Protein AF-C6TDE5-F1 (afdb_monomer)

Nearest PDB structures (foldseek):
  6t1z-assembly1_A  TM=6.355E-01  e=4.140E-02  Lactococcus lactis
  5c65-assembly2_B  TM=5.794E-01  e=7.135E-02  Homo sapiens
  6gv1-assembly1_A  TM=6.123E-01  e=2.025E-01  Escherichia coli K-12
  7yub-assembly1_R  TM=5.655E-01  e=9.905E-01  Homo sapiens
  7yud-assembly1_R  TM=5.350E-01  e=2.241E+00  Homo sapiens

Secondary structure (DSSP, 8-state):
----PPP-EEEEEETTEEEEEEE-TTS-EEEEEEEE-S-HHHHHHHHHHHHHS-TTTTTTB-TTHHHHHHHHHHHHHHHHHHHHHHHHHHHHHHHTS---HHHHHHHHHHHHHHHHHHHHHHGGGHHHHHHSHHHHHHHHHHHHHHHHHHHHHGGG-GGGHHHHHHHHHHHHHHHHHHHHHTHHHHHHHHB-TTTHHHHHHHHHHHHHHHHHHHHHHHHHHHHTGGGSHHHHHHHHHHHHHHHHHHHHHHHHH----S--HHHHHHHHHHHHHHS----HHHHTTTS-SSS-----TTS---

Mean predicted aligned error: 7.88 Å

Foldseek 3Di:
DPPPDDWDWDWDDDPQWIWIWTQDPVRDIDIDTPGGRDDPVCVVVVVLCVQQPFDPPPVQWDFLVVLLLVLLLLLLLLLLLLVLLLVLLLVLLLVVDPDDPVVSVVLVVLLLVLLVVLQVVLVVCLVVCLQQVLLLLLQLLVLLLQLSVLSNCSNVPSVCNSVSSSSSSSSNSNSVNSNVSSPQLQLVQTGDPPRSVSSVVSSVVSSVVSNVNSNVVSVVQCVPQVVDSVSCVVSSVVSSVSNSVSSNSSQLSGLRQDDHPQLVLVQVVCCVPPVDRDGSRRCSNVDDSPDDPDPPPPPDDD

pLDDT: mean 89.94, std 12.29, range [36.38, 98.69]

Sequence (302 aa):
MKEGEAPVLWFETSDSVCRRHQFEPDGQLSVVIVDDSRPLYQRVAGSFMNKFFPSGYPYSVNEGYLRYTQFRAVQHVTSAALSVLSTQSLLFAAGLRPTPAQATAVSWILKDGMQHVGKLICSNWGARMDSEPKRWRLLADALYDIGTGLEVLSPLCPHLFLEMAGLGNFAKGMAVVAARATRLPIYSSFAKEGNLSDLFAKGEAFSTLFNVIGIGVGIQLASTICASMQGKLVAGPLLSIIHLYSVSEEMRATPINTLNPRRTAMVVADFLKAGIVSSPADLRYRENLLFNVHVKEDAGNV

InterPro domains:
  IPR006968 Root UVB sensitive family [PTHR12770] (10-296)
  IPR054549 Protein root UVB sensitive/RUS domain [PF04884] (42-274)

Solvent-accessible surface area (backbone atoms only — not comparable to full-atom values): 15608 Å² total; per-residue (Å²): 132,83,81,76,79,74,70,62,64,52,76,50,74,59,97,50,37,32,32,38,40,34,47,45,99,88,70,48,79,46,77,44,80,77,45,71,72,59,56,69,68,56,52,53,48,50,52,47,45,67,67,42,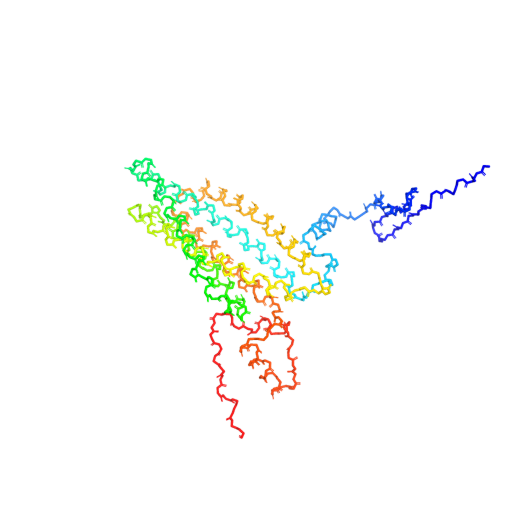41,43,80,65,63,75,77,41,41,40,74,40,52,67,60,22,52,55,24,47,40,52,23,30,22,30,50,29,18,47,50,43,43,18,50,55,22,44,57,51,24,58,69,73,50,98,56,59,70,68,61,48,50,51,47,53,51,54,18,54,48,26,20,54,53,20,32,64,60,44,58,78,44,52,75,56,29,73,57,40,32,59,44,34,34,50,50,11,55,50,31,33,46,52,13,37,47,32,18,46,49,19,52,82,41,54,92,46,34,56,59,30,35,17,54,10,28,19,32,33,16,26,12,52,45,36,44,56,63,21,43,56,63,54,48,56,32,31,42,38,96,82,42,45,65,50,46,51,53,17,49,48,52,44,48,49,53,26,28,54,52,8,40,55,52,12,52,56,38,40,74,49,63,36,61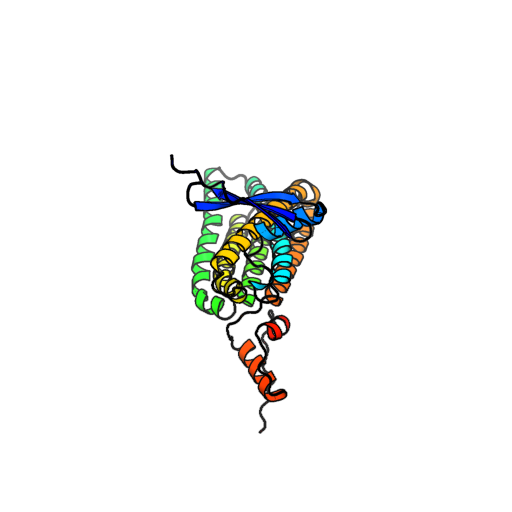,42,69,71,34,38,70,52,50,48,57,52,36,44,51,53,21,55,51,21,47,50,52,22,43,36,31,43,27,54,78,68,82,33,79,63,58,44,50,51,36,51,51,40,30,76,74,70,72,40,81,68,50,40,74,70,45,23,75,72,60,67,72,86,59,84,81,72,77,71,77,88,79,76,90,129

Organism: Glycine max (NCBI:txid3847)

Structure (mmCIF, N/CA/C/O backbone):
data_AF-C6TDE5-F1
#
_entry.id   AF-C6TDE5-F1
#
loop_
_atom_site.group_PDB
_atom_site.id
_atom_site.type_symbol
_atom_site.label_atom_id
_atom_site.label_alt_id
_atom_site.label_comp_id
_atom_site.label_asym_id
_atom_site.label_entity_id
_atom_site.label_seq_id
_atom_site.pdbx_PDB_ins_code
_atom_site.Cartn_x
_atom_site.Cartn_y
_atom_site.Cartn_z
_atom_site.occupancy
_atom_site.B_iso_or_equiv
_atom_site.auth_seq_id
_atom_site.auth_comp_id
_atom_site.auth_asym_id
_atom_site.auth_atom_id
_atom_site.pdbx_PDB_model_num
ATOM 1 N N . MET A 1 1 ? 25.341 2.025 63.547 1.00 39.56 1 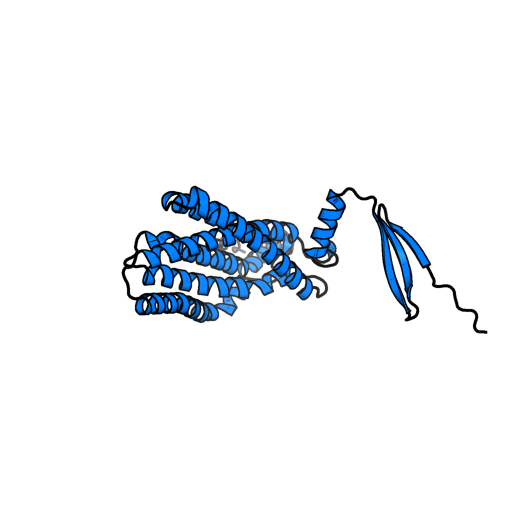MET A N 1
ATOM 2 C CA . MET A 1 1 ? 25.285 1.289 62.267 1.00 39.56 1 MET A CA 1
ATOM 3 C C . MET A 1 1 ? 23.839 1.298 61.818 1.00 39.56 1 MET A C 1
ATOM 5 O O . MET A 1 1 ? 23.008 0.851 62.592 1.00 39.56 1 MET A O 1
ATOM 9 N N . LYS A 1 2 ? 23.520 1.879 60.655 1.00 43.50 2 LYS A N 1
ATOM 10 C CA . LYS A 1 2 ? 22.201 1.672 60.042 1.00 43.50 2 LYS A CA 1
ATOM 11 C C . LYS A 1 2 ? 22.168 0.215 59.584 1.00 43.50 2 LYS A C 1
ATOM 13 O O . LYS A 1 2 ? 23.027 -0.168 58.793 1.00 43.50 2 LYS A O 1
ATOM 18 N N . GLU A 1 3 ? 21.266 -0.589 60.137 1.00 47.12 3 GLU A N 1
ATOM 19 C CA . GLU A 1 3 ? 20.930 -1.894 59.569 1.00 47.12 3 GLU A CA 1
ATOM 20 C C . GLU A 1 3 ? 20.486 -1.646 58.125 1.00 47.12 3 GLU A C 1
ATOM 22 O O . GLU A 1 3 ? 19.554 -0.882 57.882 1.00 47.12 3 GLU A O 1
ATOM 27 N N . GLY A 1 4 ? 21.239 -2.170 57.159 1.00 51.50 4 GLY A N 1
ATOM 28 C CA . GLY A 1 4 ? 20.848 -2.090 55.759 1.00 51.50 4 GLY A CA 1
ATOM 29 C C . GLY A 1 4 ? 19.629 -2.977 55.563 1.00 51.50 4 GLY A C 1
ATOM 30 O O . GLY A 1 4 ? 19.742 -4.191 55.730 1.00 51.50 4 GLY A O 1
ATOM 31 N N . GLU A 1 5 ? 18.479 -2.382 55.249 1.00 59.41 5 GLU A N 1
ATOM 32 C CA . GLU A 1 5 ? 17.299 -3.127 54.809 1.00 59.41 5 GLU A CA 1
ATOM 33 C C . GLU A 1 5 ? 17.705 -4.058 53.662 1.00 59.41 5 GLU A C 1
ATOM 35 O O . GLU A 1 5 ? 18.297 -3.628 52.667 1.00 59.41 5 GLU A O 1
ATOM 40 N N . ALA A 1 6 ? 17.436 -5.354 53.823 1.00 59.41 6 ALA A N 1
ATOM 41 C CA . ALA A 1 6 ? 17.667 -6.323 52.765 1.00 59.41 6 ALA A CA 1
ATOM 42 C C . ALA A 1 6 ? 16.823 -5.932 51.537 1.00 59.41 6 ALA A C 1
ATOM 44 O O . ALA A 1 6 ? 15.660 -5.555 51.703 1.00 59.41 6 ALA A O 1
ATOM 45 N N . PRO A 1 7 ? 17.369 -6.019 50.309 1.00 63.62 7 PRO A N 1
ATOM 46 C CA . PRO A 1 7 ? 16.615 -5.676 49.112 1.00 63.62 7 PRO A CA 1
ATOM 47 C C . PRO A 1 7 ? 15.363 -6.552 49.032 1.00 63.62 7 PRO A C 1
ATOM 49 O O . PRO A 1 7 ? 15.451 -7.782 49.051 1.00 63.62 7 PRO A O 1
ATOM 52 N N . VAL A 1 8 ? 14.193 -5.914 48.963 1.00 76.62 8 VAL A N 1
ATOM 53 C CA . VAL A 1 8 ? 12.907 -6.606 48.850 1.00 76.62 8 VAL A CA 1
ATOM 54 C C . VAL A 1 8 ? 12.875 -7.319 47.501 1.00 76.62 8 VAL A C 1
ATOM 56 O O . VAL A 1 8 ? 12.830 -6.678 46.448 1.00 76.62 8 VAL A O 1
ATOM 59 N N . LEU A 1 9 ? 12.940 -8.651 47.545 1.00 82.94 9 LEU A N 1
ATOM 60 C CA . LEU A 1 9 ? 12.952 -9.525 46.379 1.00 82.94 9 LEU A CA 1
ATOM 61 C C . LEU A 1 9 ? 11.880 -10.600 46.520 1.00 82.94 9 LEU A C 1
ATOM 63 O O . LEU A 1 9 ? 11.784 -11.262 47.553 1.00 82.94 9 LEU A O 1
ATOM 67 N N . TRP A 1 10 ? 11.098 -10.798 45.463 1.00 85.75 10 TRP A N 1
ATOM 68 C CA . TRP A 1 10 ? 10.111 -11.870 45.393 1.00 85.75 10 TRP A CA 1
ATOM 69 C C . TRP A 1 10 ? 10.018 -12.445 43.981 1.00 85.75 10 TRP A C 1
ATOM 71 O O . TRP A 1 10 ? 10.434 -11.827 42.997 1.00 85.75 10 TRP A O 1
ATOM 81 N N . PHE A 1 11 ? 9.477 -13.656 43.896 1.00 84.31 11 PHE A N 1
ATOM 82 C CA . PHE A 1 11 ? 9.209 -14.336 42.638 1.00 84.31 11 PHE A CA 1
ATOM 83 C C . PHE A 1 11 ? 7.703 -14.378 42.409 1.00 84.31 11 PHE A C 1
ATOM 85 O O . PHE A 1 11 ? 6.951 -14.819 43.275 1.00 84.31 11 PHE A O 1
ATOM 92 N N . GLU A 1 12 ? 7.270 -13.931 41.238 1.00 82.44 12 GLU A N 1
ATOM 93 C CA . GLU A 1 12 ? 5.896 -14.043 40.774 1.00 82.44 12 GLU A CA 1
ATOM 94 C C . GLU A 1 12 ? 5.860 -15.055 39.632 1.00 82.44 12 GLU A C 1
ATOM 96 O O . GLU A 1 12 ? 6.485 -14.862 38.587 1.00 82.44 12 GLU A O 1
ATOM 101 N N . THR A 1 13 ? 5.148 -16.160 39.841 1.00 77.19 13 THR A N 1
ATOM 102 C CA . THR A 1 13 ? 4.895 -17.137 38.779 1.00 77.19 13 THR A CA 1
ATOM 103 C C . THR A 1 13 ? 3.482 -16.927 38.268 1.00 77.19 13 THR A C 1
ATOM 105 O O . THR A 1 13 ? 2.519 -17.169 38.992 1.00 77.19 13 THR A O 1
ATOM 108 N N . SER A 1 14 ? 3.365 -16.464 37.026 1.00 69.06 14 SER A N 1
ATOM 109 C CA . SER A 1 14 ? 2.091 -16.357 36.318 1.00 69.06 14 SER A CA 1
ATOM 110 C C . SER A 1 14 ? 2.085 -17.400 35.206 1.00 69.06 14 SER A C 1
ATOM 112 O O . SER A 1 14 ? 2.878 -17.327 34.262 1.00 69.06 14 SER A O 1
ATOM 114 N N . ASP A 1 15 ? 1.226 -18.405 35.372 1.00 73.50 15 ASP A N 1
ATOM 115 C CA . ASP A 1 15 ? 1.077 -19.591 34.526 1.00 73.50 15 ASP A CA 1
ATOM 116 C C . ASP A 1 15 ? 2.394 -20.340 34.260 1.00 73.50 15 ASP A C 1
ATOM 118 O O . ASP A 1 15 ? 2.768 -21.260 34.980 1.00 73.50 15 ASP A O 1
ATOM 122 N N . SER A 1 16 ? 3.099 -19.946 33.202 1.00 76.88 16 SER A N 1
ATOM 123 C CA . SER A 1 16 ? 4.295 -20.599 32.655 1.00 76.88 16 SER A CA 1
ATOM 124 C C . SER A 1 16 ? 5.507 -19.662 32.604 1.00 76.88 16 SER A C 1
ATOM 126 O O . SER A 1 16 ? 6.507 -19.966 31.958 1.00 76.88 16 SER A O 1
ATOM 128 N N . VAL A 1 17 ? 5.437 -18.507 33.272 1.00 76.06 17 VAL A N 1
ATOM 129 C CA . VAL A 1 17 ? 6.544 -17.548 33.365 1.00 76.06 17 VAL A CA 1
ATOM 130 C C . VAL A 1 17 ? 6.779 -17.175 34.825 1.00 76.06 17 VAL A C 1
ATOM 132 O O . VAL A 1 17 ? 5.890 -16.652 35.493 1.00 76.06 17 VAL A O 1
ATOM 135 N N . CYS A 1 18 ? 8.001 -17.401 35.299 1.00 79.38 18 CYS A N 1
ATOM 136 C CA . CYS A 1 18 ? 8.490 -16.949 36.592 1.00 79.38 18 CYS A CA 1
ATOM 137 C C . CYS A 1 18 ? 9.287 -15.654 36.413 1.00 79.38 18 CYS A C 1
ATOM 139 O O . CYS A 1 18 ? 10.285 -15.604 35.684 1.00 79.38 18 CYS A O 1
ATOM 141 N N . ARG A 1 19 ? 8.843 -14.591 37.081 1.00 85.25 19 ARG A N 1
ATOM 142 C CA . ARG A 1 19 ? 9.500 -13.285 37.122 1.00 85.25 19 ARG A CA 1
ATOM 143 C C . ARG A 1 19 ? 10.050 -13.047 38.516 1.00 85.25 19 ARG A C 1
ATOM 145 O O . ARG A 1 19 ? 9.368 -13.272 39.507 1.00 85.25 19 ARG A O 1
ATOM 152 N N . ARG A 1 20 ? 11.276 -12.554 38.595 1.00 85.12 20 ARG A N 1
ATOM 153 C CA . ARG A 1 20 ? 11.892 -12.059 39.820 1.00 85.12 20 ARG A CA 1
ATOM 154 C C . ARG A 1 20 ? 11.816 -10.549 39.824 1.00 85.12 20 ARG A C 1
ATOM 156 O O . ARG A 1 20 ? 12.320 -9.902 38.908 1.00 85.12 20 ARG A O 1
ATOM 163 N N . HIS A 1 21 ? 11.200 -10.027 40.865 1.00 86.12 21 HIS A N 1
ATOM 164 C CA . HIS A 1 21 ? 11.060 -8.610 41.132 1.00 86.12 21 HIS A CA 1
ATOM 165 C C . HIS A 1 21 ? 12.059 -8.234 42.221 1.00 86.12 21 HIS A C 1
ATOM 167 O O . HIS A 1 21 ? 12.167 -8.942 43.223 1.00 86.12 21 HIS A O 1
ATOM 173 N N . GLN A 1 22 ? 12.814 -7.160 42.013 1.00 88.06 22 GLN A N 1
ATOM 174 C CA . GLN A 1 22 ? 13.791 -6.670 42.978 1.00 88.06 22 GLN A CA 1
ATOM 175 C C . GLN A 1 22 ? 13.839 -5.146 42.934 1.00 88.06 22 GLN A C 1
ATOM 177 O O . GLN A 1 22 ? 14.013 -4.566 41.862 1.00 88.06 22 GLN A O 1
ATOM 182 N N . PHE A 1 23 ? 13.729 -4.505 44.093 1.00 83.19 23 PHE A N 1
ATOM 183 C CA . PHE A 1 23 ? 14.002 -3.075 44.200 1.00 83.19 23 PHE A CA 1
ATOM 184 C C . PHE A 1 23 ? 15.509 -2.810 44.163 1.00 83.19 23 PHE A C 1
ATOM 186 O O . PHE A 1 23 ? 16.282 -3.411 44.916 1.00 83.19 23 PHE A O 1
ATOM 193 N N . GLU A 1 24 ? 15.919 -1.923 43.263 1.00 81.56 24 GLU A N 1
ATOM 194 C CA . GLU A 1 24 ? 17.268 -1.379 43.207 1.00 81.56 24 GLU A CA 1
ATOM 195 C C . GLU A 1 24 ? 17.478 -0.338 44.325 1.00 81.56 24 GLU A C 1
ATOM 197 O O . GLU A 1 24 ? 16.507 0.213 44.855 1.00 81.56 24 GLU A O 1
ATOM 202 N N . PRO A 1 25 ? 18.734 -0.053 44.726 1.00 78.19 25 PRO A N 1
ATOM 203 C CA . PRO A 1 25 ? 19.035 0.896 45.805 1.00 78.19 25 PRO A CA 1
ATOM 204 C C . PRO A 1 25 ? 18.539 2.331 45.559 1.00 78.19 25 PRO A C 1
ATOM 206 O O . PRO A 1 25 ? 18.481 3.123 46.497 1.00 78.19 25 PRO A O 1
ATOM 209 N N . ASP A 1 26 ? 18.206 2.675 44.313 1.00 81.50 26 ASP A N 1
ATOM 210 C CA . ASP A 1 26 ? 17.635 3.960 43.899 1.00 81.50 26 ASP A CA 1
ATOM 211 C C . ASP A 1 26 ? 16.093 4.002 43.980 1.00 81.50 26 ASP A C 1
ATOM 213 O O . ASP A 1 26 ? 15.483 5.033 43.694 1.00 81.50 26 ASP A O 1
ATOM 217 N N . GLY A 1 27 ? 15.461 2.895 44.389 1.00 78.25 27 GLY A N 1
ATOM 218 C CA . GLY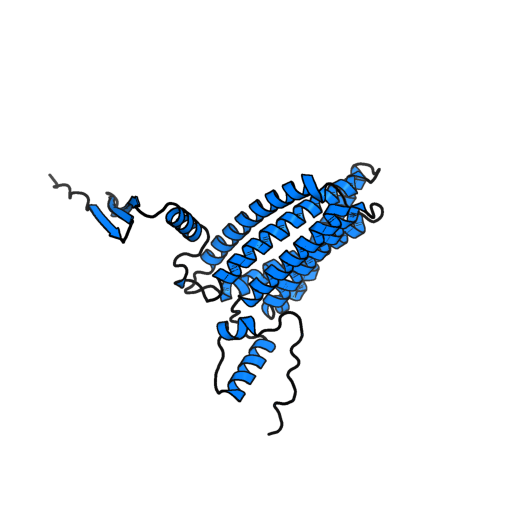 A 1 27 ? 14.012 2.747 44.500 1.00 78.25 27 GLY A CA 1
ATOM 219 C C . GLY A 1 27 ? 13.316 2.286 43.216 1.00 78.25 27 GLY A C 1
ATOM 220 O O . GLY A 1 27 ? 12.088 2.167 43.220 1.00 78.25 27 GLY A O 1
ATOM 221 N N . GLN A 1 28 ? 14.043 2.001 42.128 1.00 80.19 28 GLN A N 1
ATOM 222 C CA . GLN A 1 28 ? 13.438 1.445 40.916 1.00 80.19 28 GLN A CA 1
ATOM 223 C C . GLN A 1 28 ? 13.143 -0.051 41.059 1.00 80.19 28 GLN A C 1
ATOM 225 O O . GLN A 1 28 ? 13.918 -0.818 41.624 1.00 80.19 28 GLN A O 1
ATOM 230 N N . LEU A 1 29 ? 12.004 -0.489 40.519 1.00 84.50 29 LEU A N 1
ATOM 231 C CA . LEU A 1 29 ? 11.644 -1.902 40.465 1.00 84.50 29 LEU A CA 1
ATOM 232 C C . LEU A 1 29 ? 12.259 -2.547 39.219 1.00 84.50 29 LEU A C 1
ATOM 234 O O . LEU A 1 29 ? 11.796 -2.319 38.101 1.00 84.50 29 LEU A O 1
ATOM 238 N N . SER A 1 30 ? 13.252 -3.407 39.418 1.00 82.00 30 SER A N 1
ATOM 239 C CA . SER A 1 30 ? 13.779 -4.278 38.370 1.00 82.00 30 SER A CA 1
ATOM 240 C C . SER A 1 30 ? 12.949 -5.565 38.280 1.00 82.00 30 SER A C 1
ATOM 242 O O . SER A 1 30 ? 12.554 -6.151 39.293 1.00 82.00 30 SER A O 1
ATOM 244 N N . VAL A 1 31 ? 12.660 -6.011 37.055 1.00 83.75 31 VAL A N 1
ATOM 245 C CA . VAL A 1 31 ? 11.910 -7.248 36.789 1.00 83.75 31 VAL A CA 1
ATOM 246 C C . VAL A 1 31 ? 12.695 -8.102 35.803 1.00 83.75 31 VAL A C 1
ATOM 248 O O . VAL A 1 31 ? 12.951 -7.685 34.676 1.00 83.75 31 VAL A O 1
ATOM 251 N N . VAL A 1 32 ? 13.062 -9.314 36.215 1.00 82.75 32 VAL A N 1
ATOM 252 C CA . VAL A 1 32 ? 13.840 -10.263 35.406 1.00 82.75 32 VAL A CA 1
ATOM 253 C C . VAL A 1 32 ? 13.038 -11.543 35.220 1.00 82.75 32 VAL A C 1
ATOM 255 O O . VAL A 1 32 ? 12.526 -12.101 36.184 1.00 82.75 32 VAL A O 1
ATOM 258 N N . ILE A 1 33 ? 12.939 -12.044 33.990 1.00 79.81 33 ILE A N 1
ATOM 259 C CA . ILE A 1 33 ? 12.354 -13.366 33.734 1.00 79.81 33 ILE A CA 1
ATOM 260 C C . ILE A 1 33 ? 13.391 -14.420 34.133 1.00 79.81 33 ILE A C 1
ATOM 262 O O . ILE A 1 33 ? 14.494 -14.432 33.592 1.00 79.81 33 ILE A O 1
ATOM 266 N N . VAL A 1 34 ? 13.046 -15.268 35.100 1.00 79.94 34 VAL A N 1
ATOM 267 C CA . VAL A 1 34 ? 13.939 -16.296 35.662 1.00 79.94 34 VAL A CA 1
ATOM 268 C C . VAL A 1 34 ? 13.706 -17.643 35.009 1.00 79.94 34 VAL A C 1
ATOM 270 O O . VAL A 1 34 ? 14.661 -18.355 34.715 1.00 79.94 34 VAL A O 1
ATOM 273 N N . ASP A 1 35 ? 12.444 -17.965 34.757 1.00 75.56 35 ASP A N 1
ATOM 274 C CA . ASP A 1 35 ? 12.058 -19.170 34.046 1.00 75.56 35 ASP A CA 1
ATOM 275 C C . ASP A 1 35 ? 10.888 -18.847 33.117 1.00 75.56 35 ASP A C 1
ATOM 277 O O . ASP A 1 35 ? 9.971 -18.103 33.463 1.00 75.56 35 ASP A O 1
ATOM 281 N N . ASP A 1 36 ? 10.942 -19.386 31.913 1.00 78.44 36 ASP A N 1
ATOM 282 C CA . ASP A 1 36 ? 9.849 -19.357 30.956 1.00 78.44 36 ASP A CA 1
ATOM 283 C C . ASP A 1 36 ? 9.717 -20.805 30.512 1.00 78.44 36 ASP A C 1
ATOM 285 O O . ASP A 1 36 ? 10.641 -21.347 29.910 1.00 78.44 36 ASP A O 1
ATOM 289 N N . SER A 1 37 ? 8.609 -21.453 30.853 1.00 81.62 37 SER A N 1
ATOM 290 C CA . SER A 1 37 ? 8.311 -22.845 30.515 1.00 81.62 37 SER A CA 1
ATOM 291 C C . SER A 1 37 ? 7.399 -22.953 29.292 1.00 81.62 37 SER A C 1
ATOM 293 O O . SER A 1 37 ? 7.067 -24.056 28.854 1.00 81.62 37 SER A O 1
ATOM 295 N N . ARG A 1 38 ? 7.042 -21.823 28.658 1.00 80.31 38 ARG A N 1
ATOM 296 C CA . ARG A 1 38 ? 6.199 -21.826 27.457 1.00 80.31 38 ARG A CA 1
ATOM 297 C C . ARG A 1 38 ? 6.889 -22.554 26.301 1.00 80.31 38 ARG A C 1
ATOM 299 O O . ARG A 1 38 ? 8.105 -22.424 26.139 1.00 80.31 38 ARG A O 1
ATOM 306 N N . PRO A 1 39 ? 6.148 -23.252 25.429 1.00 85.69 39 PRO A N 1
ATOM 307 C CA . PRO A 1 39 ? 6.686 -23.773 24.178 1.00 85.69 39 PRO A CA 1
ATOM 308 C C . PRO A 1 39 ? 7.352 -22.677 23.331 1.00 85.69 39 PRO A C 1
ATOM 310 O O . PRO A 1 39 ? 6.889 -21.533 23.313 1.00 85.69 39 PRO A O 1
ATOM 313 N N . LEU A 1 40 ? 8.390 -23.029 22.561 1.00 84.56 40 LEU A N 1
ATOM 314 C CA . LEU A 1 40 ? 9.138 -22.075 21.727 1.00 84.56 40 LEU A CA 1
ATOM 315 C C . LEU A 1 40 ? 8.221 -21.242 20.817 1.00 84.56 40 LEU A C 1
ATOM 317 O O . LEU A 1 40 ? 8.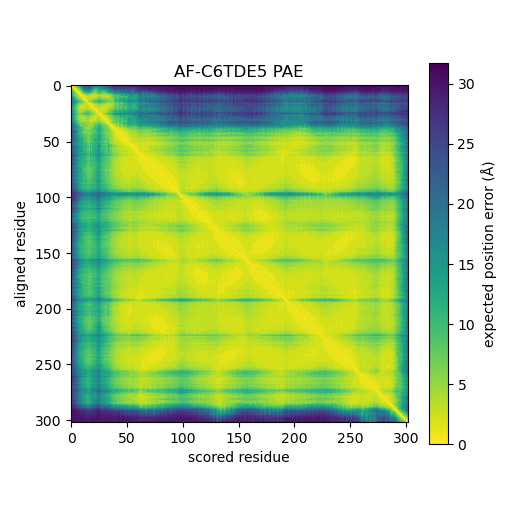389 -20.028 20.722 1.00 84.56 40 LEU A O 1
ATOM 321 N N . TYR A 1 41 ? 7.209 -21.866 20.203 1.00 84.00 41 TYR A N 1
ATOM 322 C CA . TYR A 1 41 ? 6.272 -21.161 19.325 1.00 84.00 41 TYR A CA 1
ATOM 323 C C . TYR A 1 41 ? 5.494 -20.060 20.062 1.00 84.00 41 TYR A C 1
ATOM 325 O O . TYR A 1 41 ? 5.292 -18.987 19.501 1.00 84.00 41 TYR A O 1
ATOM 333 N N . GLN A 1 42 ? 5.107 -20.278 21.325 1.00 86.12 42 GLN A N 1
ATOM 334 C CA . GLN A 1 42 ? 4.397 -19.276 22.126 1.00 86.12 42 GLN A CA 1
ATOM 335 C C . GLN A 1 42 ? 5.317 -18.130 22.533 1.00 86.12 42 GLN A C 1
ATOM 337 O O . GLN A 1 42 ? 4.883 -16.980 22.551 1.00 86.12 42 GLN A O 1
ATOM 342 N N . ARG A 1 43 ? 6.594 -18.411 22.821 1.00 84.94 43 ARG A N 1
ATOM 343 C CA . ARG A 1 43 ? 7.577 -17.361 23.134 1.00 84.94 43 ARG A CA 1
ATOM 344 C C . ARG A 1 43 ? 7.867 -16.486 21.927 1.00 84.94 43 ARG A C 1
ATOM 346 O O . ARG A 1 43 ? 7.882 -15.261 22.047 1.00 84.94 43 ARG A O 1
ATOM 353 N N . VAL A 1 44 ? 8.061 -17.109 20.764 1.00 87.31 44 VAL A N 1
ATOM 354 C CA . VAL A 1 44 ? 8.297 -16.400 19.501 1.00 87.31 44 VAL A CA 1
ATOM 355 C C . VAL A 1 44 ? 7.062 -15.594 19.109 1.00 87.31 44 VAL A C 1
ATOM 357 O O . VAL A 1 44 ? 7.185 -14.400 18.844 1.00 87.31 44 VAL A O 1
ATOM 360 N N . ALA A 1 45 ? 5.870 -16.196 19.153 1.00 86.38 45 ALA A N 1
ATOM 361 C CA . ALA A 1 45 ? 4.618 -15.496 18.881 1.00 86.38 45 ALA A CA 1
ATOM 362 C C . ALA A 1 45 ? 4.392 -14.341 19.867 1.00 86.38 45 ALA A C 1
ATOM 364 O O . ALA A 1 45 ? 4.117 -13.226 19.442 1.00 86.38 45 ALA A O 1
ATOM 365 N N . GLY A 1 46 ? 4.584 -14.562 21.169 1.00 85.69 46 GLY A N 1
ATOM 366 C CA . GLY A 1 46 ? 4.464 -13.519 22.188 1.00 85.69 46 GLY A CA 1
ATOM 367 C C . GLY A 1 46 ? 5.445 -12.367 21.965 1.00 85.69 46 GLY A C 1
ATOM 368 O O . GLY A 1 46 ? 5.056 -11.205 22.022 1.00 85.69 46 GLY A O 1
ATOM 369 N N . SER A 1 47 ? 6.699 -12.674 21.629 1.00 87.81 47 SER A N 1
ATOM 370 C CA . SER A 1 47 ? 7.718 -11.665 21.311 1.00 87.81 47 SER A CA 1
ATOM 371 C C . SER A 1 47 ? 7.367 -10.876 20.049 1.00 87.81 47 SER A C 1
ATOM 373 O O . SER A 1 47 ? 7.517 -9.655 20.023 1.00 87.81 47 SER A O 1
ATOM 375 N N . PHE A 1 48 ? 6.848 -11.554 19.022 1.00 90.94 48 PHE A N 1
ATOM 376 C CA . PHE A 1 48 ? 6.367 -10.923 17.797 1.00 90.94 48 PHE A CA 1
ATOM 377 C C . PHE A 1 48 ? 5.195 -9.977 18.080 1.00 90.94 48 PHE A C 1
ATOM 379 O O . PHE A 1 48 ? 5.240 -8.808 17.694 1.00 90.94 48 PHE A O 1
ATOM 386 N N . MET A 1 49 ? 4.184 -10.448 18.814 1.00 90.00 49 MET A N 1
ATOM 387 C CA . MET A 1 49 ? 3.035 -9.633 19.204 1.00 90.00 49 MET A CA 1
ATOM 388 C C . MET A 1 49 ? 3.483 -8.417 20.022 1.00 90.00 49 MET A C 1
ATOM 390 O O . MET A 1 49 ? 3.154 -7.293 19.668 1.00 90.00 49 MET A O 1
ATOM 394 N N . ASN A 1 50 ? 4.334 -8.602 21.032 1.00 87.50 50 ASN A N 1
ATOM 395 C CA . ASN A 1 50 ? 4.848 -7.496 21.846 1.00 87.50 50 ASN A CA 1
ATOM 396 C C . ASN A 1 50 ? 5.640 -6.469 21.021 1.00 87.50 50 ASN A C 1
ATOM 398 O O . ASN A 1 50 ? 5.583 -5.261 21.275 1.00 87.50 50 ASN A O 1
ATOM 402 N N . LYS A 1 51 ? 6.397 -6.926 20.015 1.00 90.38 51 LYS A N 1
ATOM 403 C CA . LYS A 1 51 ? 7.200 -6.034 19.177 1.00 90.38 51 LYS A CA 1
ATOM 404 C C . LYS A 1 51 ? 6.346 -5.247 18.188 1.00 90.38 51 LYS A C 1
ATOM 406 O O . LYS A 1 51 ? 6.585 -4.045 18.057 1.00 90.38 51 LYS A O 1
ATOM 411 N N . PHE A 1 52 ? 5.382 -5.895 17.533 1.00 93.00 52 PHE A N 1
ATOM 412 C CA . PHE A 1 52 ? 4.690 -5.346 16.364 1.00 93.00 52 PHE A CA 1
ATOM 413 C C . PHE A 1 52 ? 3.205 -5.015 16.556 1.00 93.00 52 PHE A C 1
ATOM 415 O O . PHE A 1 52 ? 2.616 -4.392 15.675 1.00 93.00 52 PHE A O 1
ATOM 422 N N . PHE A 1 53 ? 2.596 -5.389 17.679 1.00 94.88 53 PHE A N 1
ATOM 423 C CA . PHE A 1 53 ? 1.244 -4.966 18.038 1.00 94.88 53 PHE A CA 1
ATOM 424 C C . PHE A 1 53 ? 1.281 -3.883 19.124 1.00 94.88 53 PHE A C 1
ATOM 426 O O . PHE A 1 53 ? 2.268 -3.784 19.862 1.00 94.88 53 PHE A O 1
ATOM 433 N N . PRO A 1 54 ? 0.226 -3.051 19.210 1.00 93.75 54 PRO A N 1
ATOM 434 C CA . PRO A 1 54 ? 0.091 -2.050 20.260 1.00 93.75 54 PRO A CA 1
ATOM 435 C C . PRO A 1 54 ? 0.124 -2.660 21.656 1.00 93.75 54 PRO A C 1
ATOM 437 O O . PRO A 1 54 ? -0.325 -3.786 21.890 1.00 93.75 54 PRO A O 1
ATOM 440 N N . SER A 1 55 ? 0.608 -1.869 22.599 1.00 91.25 55 SER A N 1
ATOM 441 C CA . SER A 1 55 ? 0.611 -2.188 24.021 1.00 91.25 55 SER A CA 1
ATOM 442 C C . SER A 1 55 ? -0.823 -2.450 24.485 1.00 91.25 55 SER A C 1
ATOM 444 O O . SER A 1 55 ? -1.736 -1.697 24.145 1.00 91.25 55 SER A O 1
ATOM 446 N N . GLY A 1 56 ? -1.051 -3.549 25.206 1.00 89.00 56 GLY A N 1
ATOM 447 C CA . GLY A 1 56 ? -2.394 -3.951 25.647 1.00 89.00 56 GLY A CA 1
ATOM 448 C C . GLY A 1 56 ? -3.271 -4.609 24.570 1.00 89.00 56 GLY A C 1
ATOM 449 O O . GLY A 1 56 ? -4.467 -4.803 24.797 1.00 89.00 56 GLY A O 1
ATOM 450 N N . TYR A 1 57 ? -2.718 -4.962 23.403 1.00 91.69 57 TYR A N 1
ATOM 451 C CA . TYR A 1 57 ? -3.438 -5.765 22.412 1.00 91.69 57 TYR A CA 1
ATOM 452 C C . TYR A 1 57 ? -3.878 -7.114 23.028 1.00 91.69 57 TYR A C 1
ATOM 454 O O . TYR A 1 57 ? -3.078 -7.741 23.726 1.00 91.69 57 TYR A O 1
ATOM 462 N N . PRO A 1 58 ? -5.108 -7.606 22.769 1.00 92.31 58 PRO A N 1
ATOM 463 C CA . PRO A 1 58 ? -6.095 -7.107 21.800 1.00 92.31 58 PRO A CA 1
ATOM 464 C C . PRO A 1 58 ? -7.037 -6.009 22.309 1.00 92.31 58 PRO A C 1
ATOM 466 O O . PRO A 1 58 ? -7.766 -5.424 21.511 1.00 92.31 58 PRO A O 1
ATOM 469 N N . TYR A 1 59 ? -7.041 -5.709 23.605 1.00 93.38 59 TYR A N 1
ATOM 470 C CA . TYR A 1 59 ? -8.039 -4.824 24.213 1.00 93.38 59 TYR A CA 1
ATOM 471 C C . TYR A 1 59 ? -7.828 -3.343 23.878 1.00 93.38 59 TYR A C 1
ATOM 473 O O . TYR A 1 59 ? -8.795 -2.583 23.811 1.00 93.38 59 TYR A O 1
ATOM 481 N N . SER A 1 60 ? -6.586 -2.956 23.579 1.00 92.81 60 SER A N 1
ATOM 482 C CA . SER A 1 60 ? -6.196 -1.579 23.259 1.00 92.81 60 SER A CA 1
ATOM 483 C C . SER A 1 60 ? -6.574 -1.098 21.852 1.00 92.81 60 SER A C 1
ATOM 485 O O . SER A 1 60 ? -6.293 0.044 21.502 1.00 92.81 60 SER A O 1
ATOM 487 N N . VAL A 1 61 ? -7.221 -1.923 21.024 1.00 95.81 61 VAL A N 1
ATOM 488 C CA . VAL A 1 61 ? -7.641 -1.536 19.666 1.00 95.81 61 VAL A CA 1
ATOM 489 C C . VAL A 1 61 ? -9.110 -1.852 19.403 1.00 95.81 61 VAL A C 1
ATOM 491 O O . VAL A 1 61 ? -9.709 -2.708 20.061 1.00 95.81 61 VAL A O 1
ATOM 494 N N . ASN A 1 62 ? -9.719 -1.147 18.448 1.00 94.62 62 ASN A N 1
ATOM 495 C CA . ASN A 1 62 ? -11.046 -1.498 17.937 1.00 94.62 62 ASN A CA 1
ATOM 496 C C . ASN A 1 62 ? -11.010 -2.779 17.091 1.00 94.62 62 ASN A C 1
ATOM 498 O O . ASN A 1 62 ? -9.964 -3.228 16.611 1.00 94.62 62 ASN A O 1
ATOM 502 N N . GLU A 1 63 ? -12.188 -3.373 16.915 1.00 93.31 63 GLU A N 1
ATOM 503 C CA . GLU A 1 63 ? -12.365 -4.600 16.146 1.00 93.31 63 GLU A CA 1
ATOM 504 C C . GLU A 1 63 ? -11.830 -4.497 14.715 1.00 93.31 63 GLU A C 1
ATOM 506 O O . GLU A 1 63 ? -11.833 -3.440 14.091 1.00 93.31 63 GLU A O 1
ATOM 511 N N . GLY A 1 64 ? -11.415 -5.636 14.163 1.00 93.81 64 GLY A N 1
ATOM 512 C CA . GLY A 1 64 ? -10.915 -5.716 12.791 1.00 93.81 64 GLY A CA 1
ATOM 513 C C . GLY A 1 64 ? -9.422 -5.417 12.646 1.00 93.81 64 GLY A C 1
ATOM 514 O O . GLY A 1 64 ? -8.865 -5.758 11.604 1.00 93.81 64 GLY A O 1
ATOM 515 N N . TYR A 1 65 ? -8.740 -4.901 13.681 1.00 95.94 65 TYR A N 1
ATOM 516 C CA . TYR A 1 65 ? -7.308 -4.573 13.607 1.00 95.94 65 TYR A CA 1
ATOM 517 C C . TYR A 1 65 ? -6.426 -5.772 13.225 1.00 95.94 65 TYR A C 1
ATOM 519 O O . TYR A 1 65 ? -5.496 -5.630 12.431 1.00 95.94 65 TYR A O 1
ATOM 527 N N . LEU A 1 66 ? -6.729 -6.976 13.727 1.00 95.31 66 LEU A N 1
ATOM 528 C CA . LEU A 1 66 ? -5.983 -8.183 13.353 1.00 95.31 66 LEU A CA 1
ATOM 529 C C . LEU A 1 66 ? -6.124 -8.500 11.862 1.00 95.31 66 LEU A C 1
ATOM 531 O O . LEU A 1 66 ? -5.128 -8.708 11.177 1.00 95.31 66 LEU A O 1
ATOM 535 N N . ARG A 1 67 ? -7.364 -8.507 11.357 1.00 96.25 67 ARG A N 1
ATOM 536 C CA . ARG A 1 67 ? -7.674 -8.802 9.951 1.00 96.25 67 ARG A CA 1
ATOM 537 C C . ARG A 1 67 ? -7.051 -7.760 9.024 1.00 96.25 67 ARG A C 1
ATOM 539 O O . ARG A 1 67 ? -6.445 -8.117 8.020 1.00 96.25 67 ARG A O 1
ATOM 546 N N . TYR A 1 68 ? -7.147 -6.492 9.412 1.00 97.06 68 TYR A N 1
ATOM 547 C CA . TYR A 1 68 ? -6.461 -5.374 8.778 1.00 97.06 68 TYR A CA 1
ATOM 548 C C . TYR A 1 68 ? -4.948 -5.609 8.695 1.00 97.06 68 TYR A C 1
ATOM 550 O O . TYR A 1 68 ? -4.368 -5.557 7.617 1.00 97.06 68 TYR A O 1
ATOM 558 N N . THR A 1 69 ? -4.316 -5.954 9.819 1.00 96.69 69 THR A N 1
ATOM 559 C CA . THR A 1 69 ? -2.862 -6.152 9.909 1.00 96.69 69 THR A CA 1
ATOM 560 C C . THR A 1 69 ? -2.390 -7.364 9.095 1.00 96.69 69 THR A C 1
ATOM 562 O O . THR A 1 69 ? -1.338 -7.317 8.461 1.00 96.69 69 THR A O 1
ATOM 565 N N . GLN A 1 70 ? -3.185 -8.438 9.043 1.00 97.19 70 GLN A N 1
ATOM 566 C CA . GLN A 1 70 ? -2.902 -9.619 8.219 1.00 97.19 70 GLN A CA 1
ATOM 567 C C . GLN A 1 70 ? -2.877 -9.289 6.723 1.00 97.19 70 GLN A C 1
ATOM 569 O O . GLN A 1 70 ? -1.932 -9.663 6.032 1.00 97.19 70 GLN A O 1
ATOM 574 N N . PHE A 1 71 ? -3.882 -8.572 6.216 1.00 98.12 71 PHE A N 1
ATOM 575 C CA . PHE A 1 71 ? -3.896 -8.185 4.804 1.00 98.12 71 PHE A CA 1
ATOM 576 C C . PHE A 1 71 ? -2.871 -7.114 4.474 1.00 98.12 71 PHE A C 1
ATOM 578 O O . PHE A 1 71 ? -2.259 -7.178 3.411 1.00 98.12 71 PHE A O 1
ATOM 585 N N . ARG A 1 72 ? -2.594 -6.211 5.413 1.00 97.25 72 ARG A N 1
ATOM 586 C CA . ARG A 1 72 ? -1.488 -5.265 5.301 1.00 97.25 72 ARG A CA 1
ATOM 587 C C . ARG A 1 72 ? -0.141 -5.960 5.100 1.00 97.25 72 ARG A C 1
ATOM 589 O O . ARG A 1 72 ? 0.685 -5.485 4.326 1.00 97.25 72 ARG A O 1
ATOM 596 N N . ALA A 1 73 ? 0.092 -7.094 5.764 1.00 98.12 73 ALA A N 1
ATOM 597 C CA . ALA A 1 73 ? 1.303 -7.885 5.549 1.00 98.12 73 ALA A CA 1
ATOM 598 C C . ALA A 1 73 ? 1.428 -8.323 4.081 1.00 98.12 73 ALA A C 1
ATOM 600 O O . ALA A 1 73 ? 2.458 -8.100 3.445 1.00 98.12 73 ALA A O 1
ATOM 601 N N . VAL A 1 74 ? 0.354 -8.899 3.530 1.00 98.56 74 VAL A N 1
ATOM 602 C CA . VAL A 1 74 ? 0.306 -9.365 2.135 1.00 98.56 74 VAL A CA 1
ATOM 603 C C . VAL A 1 74 ? 0.431 -8.193 1.160 1.00 98.56 74 VAL A C 1
ATOM 605 O O . VAL A 1 74 ? 1.182 -8.290 0.186 1.00 98.56 74 VAL A O 1
ATOM 608 N N . GLN A 1 75 ? -0.232 -7.070 1.453 1.00 97.94 75 GLN A N 1
ATOM 609 C CA . GLN A 1 75 ? -0.114 -5.831 0.691 1.00 97.94 75 GLN A CA 1
ATOM 610 C C . GLN A 1 75 ? 1.355 -5.396 0.591 1.00 97.94 75 GLN A C 1
ATOM 612 O O . GLN A 1 75 ? 1.871 -5.232 -0.511 1.00 97.94 75 GLN A O 1
ATOM 617 N N . HIS A 1 76 ? 2.051 -5.240 1.722 1.00 98.25 76 HIS A N 1
ATOM 618 C CA . HIS A 1 76 ? 3.436 -4.766 1.711 1.00 98.25 76 HIS A CA 1
ATOM 619 C C . HIS A 1 76 ? 4.387 -5.737 1.015 1.00 98.25 76 HIS A C 1
ATOM 621 O O . HIS A 1 76 ? 5.260 -5.285 0.278 1.00 98.25 76 HIS A O 1
ATOM 627 N N . VAL A 1 77 ? 4.206 -7.051 1.188 1.00 98.69 77 VAL A N 1
ATOM 628 C CA . VAL A 1 77 ? 5.035 -8.049 0.494 1.00 98.69 77 VAL A CA 1
ATOM 629 C C . VAL A 1 77 ? 4.872 -7.938 -1.023 1.00 98.69 77 VAL A C 1
ATOM 631 O O . VAL A 1 77 ? 5.863 -7.879 -1.750 1.00 98.69 77 VAL A O 1
ATOM 634 N N . THR A 1 78 ? 3.629 -7.891 -1.506 1.00 98.44 78 THR A N 1
ATOM 635 C CA . THR A 1 78 ? 3.329 -7.863 -2.947 1.00 98.44 78 THR A CA 1
ATOM 636 C C . THR A 1 78 ? 3.698 -6.534 -3.600 1.00 98.44 78 THR A C 1
ATOM 638 O O . THR A 1 78 ? 4.335 -6.539 -4.654 1.00 98.44 78 THR A O 1
ATOM 641 N N . SER A 1 79 ? 3.396 -5.408 -2.949 1.00 98.06 79 SER A N 1
ATOM 642 C CA . SER A 1 79 ? 3.779 -4.065 -3.404 1.00 98.06 79 SER A CA 1
ATOM 643 C C . SER A 1 79 ? 5.301 -3.897 -3.484 1.00 98.06 79 SER A C 1
ATOM 645 O O . SER A 1 79 ? 5.838 -3.428 -4.490 1.00 98.06 79 SER A O 1
ATOM 647 N N . ALA A 1 80 ? 6.030 -4.360 -2.463 1.00 98.50 80 ALA A N 1
ATOM 648 C CA . ALA A 1 80 ? 7.486 -4.308 -2.458 1.00 98.50 80 ALA A CA 1
ATOM 649 C C . ALA A 1 80 ? 8.091 -5.201 -3.552 1.00 98.50 80 ALA A C 1
ATOM 651 O O . ALA A 1 80 ? 8.992 -4.759 -4.268 1.00 98.50 80 ALA A O 1
ATOM 652 N N . ALA A 1 81 ? 7.561 -6.413 -3.751 1.00 98.50 81 ALA A N 1
ATOM 653 C CA . ALA A 1 81 ? 7.998 -7.285 -4.838 1.00 98.50 81 ALA A CA 1
ATOM 654 C C . ALA A 1 81 ? 7.783 -6.633 -6.217 1.00 98.50 81 ALA A C 1
ATOM 656 O O . ALA A 1 81 ? 8.701 -6.619 -7.040 1.00 98.50 81 ALA A O 1
ATOM 657 N N . LEU A 1 82 ? 6.616 -6.017 -6.444 1.00 98.19 82 LEU A N 1
ATOM 658 C CA . LEU A 1 82 ? 6.329 -5.230 -7.648 1.00 98.19 82 LEU A CA 1
ATOM 659 C C . LEU A 1 82 ? 7.322 -4.081 -7.843 1.00 98.19 82 LEU A C 1
ATOM 661 O O . LEU A 1 82 ? 7.814 -3.884 -8.953 1.00 98.19 82 LEU A O 1
ATOM 665 N N . SER A 1 83 ? 7.671 -3.359 -6.775 1.00 97.94 83 SER A N 1
ATOM 666 C CA . SER A 1 83 ? 8.627 -2.245 -6.845 1.00 97.94 83 SER A CA 1
ATOM 667 C C . SER A 1 83 ? 10.027 -2.685 -7.304 1.00 97.94 83 SER A C 1
ATOM 669 O O . SER A 1 83 ? 10.692 -1.959 -8.053 1.00 97.94 83 SER A O 1
ATOM 671 N N . VAL A 1 84 ? 10.454 -3.903 -6.943 1.00 98.44 84 VAL A N 1
ATOM 672 C CA . VAL A 1 84 ? 11.714 -4.490 -7.425 1.00 98.44 84 VAL A CA 1
ATOM 673 C C . VAL A 1 84 ? 11.639 -4.769 -8.927 1.00 98.44 84 VAL A C 1
ATOM 675 O O . VAL A 1 84 ? 12.550 -4.383 -9.660 1.00 98.44 84 VAL A O 1
ATOM 678 N N . LEU A 1 85 ? 10.541 -5.366 -9.409 1.00 97.75 85 LEU A N 1
ATOM 679 C CA . LEU A 1 85 ? 10.336 -5.622 -10.844 1.00 97.75 85 LEU A CA 1
ATOM 680 C C . LEU A 1 85 ? 10.271 -4.321 -11.657 1.00 97.75 85 LEU A C 1
ATOM 682 O O . LEU A 1 85 ? 10.835 -4.239 -12.752 1.00 97.75 85 LEU A O 1
ATOM 686 N N . SER A 1 86 ? 9.626 -3.295 -11.098 1.00 97.69 86 SER A N 1
ATOM 687 C CA . SER A 1 86 ? 9.577 -1.925 -11.620 1.00 97.69 86 SER A CA 1
ATOM 688 C C . SER A 1 86 ? 10.987 -1.373 -11.829 1.00 97.69 86 SER A C 1
ATOM 690 O O . SER A 1 86 ? 11.361 -0.971 -12.930 1.00 97.69 86 SER A O 1
ATOM 692 N N . THR A 1 87 ? 11.809 -1.444 -10.778 1.00 96.94 87 THR A N 1
ATOM 693 C CA . THR A 1 87 ? 13.183 -0.930 -10.773 1.00 96.94 87 THR A CA 1
ATOM 694 C C . THR A 1 87 ? 14.065 -1.682 -11.767 1.00 96.94 87 THR A C 1
ATOM 696 O O . THR A 1 87 ? 14.769 -1.058 -12.560 1.00 96.94 87 THR A O 1
ATOM 699 N N . GLN A 1 88 ? 13.990 -3.017 -11.781 1.00 96.81 88 GLN A N 1
ATOM 700 C CA . GLN A 1 88 ? 14.710 -3.850 -12.747 1.00 96.81 88 GLN A CA 1
ATOM 701 C C . GLN A 1 88 ? 14.365 -3.453 -14.190 1.00 96.81 88 GLN A C 1
ATOM 703 O O . GLN A 1 88 ? 15.254 -3.340 -15.034 1.00 96.81 88 GLN A O 1
ATOM 708 N N . SER A 1 89 ? 13.080 -3.227 -14.471 1.00 96.62 89 SER A N 1
ATOM 709 C CA . SER A 1 89 ? 12.600 -2.869 -15.809 1.00 96.62 89 SER A CA 1
ATOM 710 C C 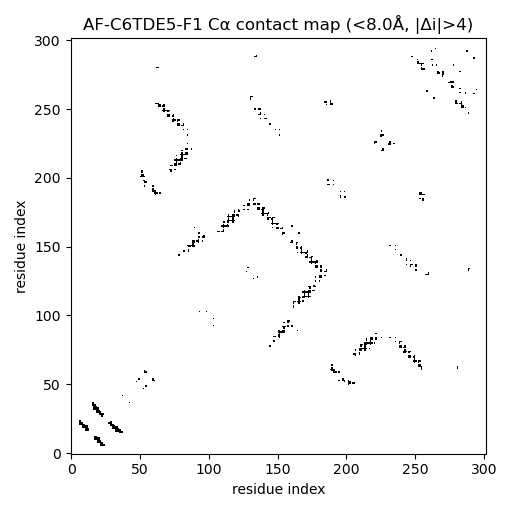. SER A 1 89 ? 13.048 -1.469 -16.217 1.00 96.62 89 SER A C 1
ATOM 712 O O . SER A 1 89 ? 13.539 -1.300 -17.328 1.00 96.62 89 SER A O 1
ATOM 714 N N . LEU A 1 90 ? 12.986 -0.489 -15.311 1.00 95.06 90 LEU A N 1
ATOM 715 C CA . LEU A 1 90 ? 13.497 0.861 -15.563 1.00 95.06 90 LEU A CA 1
ATOM 716 C C . LEU A 1 90 ? 14.990 0.874 -15.896 1.00 95.06 90 LEU A C 1
ATOM 718 O O . LEU A 1 90 ? 15.401 1.546 -16.842 1.00 95.06 90 LEU A O 1
ATOM 722 N N . LEU A 1 91 ? 15.799 0.140 -15.128 1.00 93.69 91 LEU A N 1
ATOM 723 C CA . LEU A 1 91 ? 17.240 0.043 -15.362 1.00 93.69 91 LEU A CA 1
ATOM 724 C C . LEU A 1 91 ? 17.536 -0.613 -16.713 1.00 93.69 91 LEU A C 1
ATOM 726 O O . LEU A 1 91 ? 18.371 -0.120 -17.470 1.00 93.69 91 LEU A O 1
ATOM 730 N N . PHE A 1 92 ? 16.808 -1.682 -17.041 1.00 93.50 92 PHE A N 1
ATOM 731 C CA . PHE A 1 92 ? 16.945 -2.352 -18.327 1.00 93.50 92 PHE A CA 1
ATOM 732 C C . PHE A 1 92 ? 16.539 -1.434 -19.490 1.00 93.50 92 PHE A C 1
ATOM 734 O O . PHE A 1 92 ? 17.324 -1.245 -20.415 1.00 93.50 92 PHE A O 1
ATOM 741 N N . ALA A 1 93 ? 15.373 -0.784 -19.420 1.00 92.00 93 ALA A N 1
ATOM 742 C CA . ALA A 1 93 ? 14.902 0.143 -20.450 1.00 92.00 93 ALA A CA 1
ATOM 743 C C . ALA A 1 93 ? 15.850 1.335 -20.653 1.00 92.00 93 ALA A C 1
ATOM 745 O O . ALA A 1 93 ? 16.094 1.750 -21.786 1.00 92.00 93 ALA A O 1
ATOM 746 N N . ALA A 1 94 ? 16.425 1.869 -19.572 1.00 88.19 94 ALA A N 1
ATOM 747 C CA . ALA A 1 94 ? 17.424 2.924 -19.667 1.00 88.19 94 ALA A CA 1
ATOM 748 C C . ALA A 1 94 ? 18.701 2.448 -20.377 1.00 88.19 94 ALA A C 1
ATOM 750 O O . ALA A 1 94 ? 19.237 3.199 -21.189 1.00 88.19 94 ALA A O 1
ATOM 751 N N . GLY A 1 95 ? 19.141 1.210 -20.122 1.00 88.38 95 GLY A N 1
ATOM 752 C CA . GLY A 1 95 ? 20.301 0.598 -20.775 1.00 88.38 95 GLY A CA 1
ATOM 753 C C . GLY A 1 95 ? 20.110 0.280 -22.264 1.00 88.38 95 GLY A C 1
ATOM 754 O O . GLY A 1 95 ? 21.095 0.174 -22.987 1.00 88.38 95 GLY A O 1
ATOM 755 N N . LEU A 1 96 ? 18.867 0.173 -22.747 1.00 88.50 96 LEU A N 1
ATOM 756 C CA . LEU A 1 96 ? 18.564 -0.064 -24.167 1.00 88.50 96 LEU A CA 1
ATOM 757 C C . LEU A 1 96 ? 18.729 1.181 -25.054 1.00 88.50 96 LEU A C 1
ATOM 759 O O . LEU A 1 96 ? 18.676 1.069 -26.279 1.00 88.50 96 LEU A O 1
ATOM 763 N N . ARG A 1 97 ? 18.892 2.374 -24.470 1.00 83.69 97 ARG A N 1
ATOM 764 C CA . ARG A 1 97 ? 18.984 3.629 -25.224 1.00 83.69 97 ARG A CA 1
ATOM 765 C C . ARG A 1 97 ? 20.453 4.006 -25.456 1.00 83.69 97 ARG A C 1
ATOM 767 O O . ARG A 1 97 ? 21.167 4.227 -24.479 1.00 83.69 97 ARG A O 1
ATOM 774 N N . PRO A 1 98 ? 20.913 4.156 -26.713 1.00 81.12 98 PRO A N 1
ATOM 775 C CA . PRO A 1 98 ? 22.264 4.623 -27.020 1.00 81.12 98 PRO A CA 1
ATOM 776 C C . PRO A 1 98 ? 22.353 6.150 -26.854 1.00 81.12 98 PRO A C 1
ATOM 778 O O . PRO A 1 98 ? 22.596 6.886 -27.808 1.00 81.12 98 PRO A O 1
ATOM 781 N N . THR A 1 99 ? 22.091 6.648 -25.644 1.00 83.44 99 THR A N 1
ATOM 782 C CA . THR A 1 99 ? 22.113 8.078 -25.315 1.00 83.44 99 THR A CA 1
ATOM 783 C C . THR A 1 99 ? 23.358 8.435 -24.502 1.00 83.44 99 THR A C 1
ATOM 785 O O . THR A 1 99 ? 23.745 7.672 -23.614 1.00 83.44 99 THR A O 1
ATOM 788 N N . PRO A 1 100 ? 23.983 9.606 -24.743 1.00 89.81 100 PRO A N 1
ATOM 789 C CA . PRO A 1 100 ? 25.070 10.092 -23.900 1.00 89.81 100 PRO A CA 1
ATOM 790 C C . PRO A 1 100 ? 24.657 10.134 -22.426 1.00 89.81 100 PRO A C 1
ATOM 792 O O . PRO A 1 100 ? 23.509 10.458 -22.111 1.00 89.81 100 PRO A O 1
ATOM 795 N N . ALA A 1 101 ? 25.602 9.877 -21.517 1.00 88.50 101 ALA A N 1
ATOM 796 C CA . ALA A 1 101 ? 25.332 9.797 -20.077 1.00 88.50 101 ALA A CA 1
ATOM 797 C C . ALA A 1 101 ? 24.574 11.024 -19.532 1.00 88.50 101 ALA A C 1
ATOM 799 O O . ALA A 1 101 ? 23.665 10.878 -18.718 1.00 88.50 101 ALA A O 1
ATOM 800 N N . GLN A 1 102 ? 24.888 12.223 -20.037 1.00 90.38 102 GLN A N 1
ATOM 801 C CA . GLN A 1 102 ? 24.198 13.465 -19.674 1.00 90.38 102 GLN A CA 1
ATOM 802 C C . GLN A 1 102 ? 22.705 13.444 -20.044 1.00 90.38 102 GLN A C 1
ATOM 804 O O . GLN A 1 102 ? 21.862 13.765 -19.210 1.00 90.38 102 GLN A O 1
ATOM 809 N N . ALA A 1 103 ? 22.351 13.015 -21.259 1.00 88.88 103 ALA A N 1
ATOM 810 C CA . ALA A 1 103 ? 20.956 12.935 -21.701 1.00 88.88 103 ALA A CA 1
ATOM 811 C C . ALA A 1 103 ? 20.171 11.853 -20.936 1.00 88.88 103 ALA A C 1
ATOM 813 O O . ALA A 1 103 ? 18.999 12.045 -20.588 1.00 88.88 103 ALA A O 1
ATOM 814 N N . THR A 1 104 ? 20.828 10.734 -20.614 1.00 89.38 104 THR A N 1
ATOM 815 C CA . THR A 1 104 ? 20.260 9.682 -19.759 1.00 89.38 104 THR A CA 1
ATOM 816 C C . THR A 1 104 ? 19.972 10.211 -18.354 1.00 89.38 104 THR A C 1
ATOM 818 O O . THR A 1 104 ? 18.876 9.986 -17.838 1.00 89.38 104 THR A O 1
ATOM 821 N N . ALA A 1 105 ? 20.905 10.966 -17.762 1.00 91.50 105 ALA A N 1
ATOM 822 C CA . ALA A 1 105 ? 20.728 11.587 -16.452 1.00 91.50 105 ALA A CA 1
ATOM 823 C C . ALA A 1 105 ? 19.571 12.598 -16.445 1.00 91.50 105 ALA A C 1
ATOM 825 O O . ALA A 1 105 ? 18.720 12.542 -15.560 1.00 91.50 105 ALA A O 1
ATOM 826 N N . VAL A 1 106 ? 19.474 13.459 -17.467 1.00 92.44 106 VAL A N 1
ATOM 827 C CA . VAL A 1 106 ? 18.350 14.402 -17.618 1.00 92.44 106 VAL A CA 1
ATOM 828 C C . VAL A 1 106 ? 17.017 13.657 -17.715 1.00 92.44 106 VAL A C 1
ATOM 830 O O . VAL A 1 106 ? 16.080 14.004 -17.003 1.00 92.44 106 VAL A O 1
ATOM 833 N N . SER A 1 107 ? 16.934 12.590 -18.519 1.00 90.69 107 SER A N 1
ATOM 834 C CA . SER A 1 107 ? 15.722 11.757 -18.597 1.00 90.69 107 SER A CA 1
ATOM 835 C C . SER A 1 107 ? 15.345 11.164 -17.234 1.00 90.69 107 SER A C 1
ATOM 837 O O . SER A 1 107 ? 14.168 11.093 -16.891 1.00 90.69 107 SER A O 1
ATOM 839 N N . TRP A 1 108 ? 16.340 10.730 -16.453 1.00 91.88 108 TRP A N 1
ATOM 840 C CA . TRP A 1 108 ? 16.118 10.140 -15.135 1.00 91.88 108 TRP A CA 1
ATOM 841 C C . TRP A 1 108 ? 15.579 11.166 -14.128 1.00 91.88 108 TRP A C 1
ATOM 843 O O . TRP A 1 108 ? 14.611 10.904 -13.418 1.00 91.88 108 TRP A O 1
ATOM 853 N N . ILE A 1 109 ? 16.155 12.369 -14.125 1.00 95.31 109 ILE A N 1
ATOM 854 C CA . ILE A 1 109 ? 15.706 13.474 -13.272 1.00 95.31 109 ILE A CA 1
ATOM 855 C C . ILE A 1 109 ? 14.304 13.931 -13.678 1.00 95.31 109 ILE A C 1
ATOM 857 O O . ILE A 1 109 ? 13.459 14.135 -12.812 1.00 95.31 109 ILE A O 1
ATOM 861 N N . LEU A 1 110 ? 14.025 14.056 -14.980 1.00 94.56 110 LEU A N 1
ATOM 862 C CA . LEU A 1 110 ? 12.704 14.450 -15.471 1.00 94.56 110 LEU A CA 1
ATOM 863 C C . LEU A 1 110 ? 11.631 13.423 -15.093 1.00 94.56 110 LEU A C 1
ATOM 865 O O . LEU A 1 110 ? 10.583 13.824 -14.582 1.00 94.56 110 LEU A O 1
ATOM 869 N N . LYS A 1 111 ? 11.892 12.112 -15.251 1.00 94.62 111 LYS A N 1
ATOM 870 C CA . LYS A 1 111 ? 10.930 11.094 -14.793 1.00 94.62 111 LYS A CA 1
ATOM 871 C C . LYS A 1 111 ? 10.685 11.183 -13.286 1.00 94.62 111 LYS A C 1
ATOM 873 O O . LYS A 1 111 ? 9.552 10.998 -12.856 1.00 94.62 111 LYS A O 1
ATOM 878 N N . ASP A 1 112 ? 11.706 11.455 -12.472 1.00 94.56 112 ASP A N 1
ATOM 879 C CA . ASP A 1 112 ? 11.564 11.543 -11.010 1.00 94.56 112 ASP A CA 1
ATOM 880 C C . ASP A 1 112 ? 10.862 12.845 -10.599 1.00 94.56 112 ASP A C 1
ATOM 882 O O . ASP A 1 112 ? 10.020 12.848 -9.697 1.00 94.56 112 ASP A O 1
ATOM 886 N N . GLY A 1 113 ? 11.090 13.930 -11.343 1.00 97.44 113 GLY A N 1
ATOM 887 C CA . GLY A 1 113 ? 10.366 15.193 -11.220 1.00 97.44 113 GLY A CA 1
ATOM 888 C C . GLY A 1 113 ? 8.852 15.024 -11.367 1.00 97.44 113 GLY A C 1
ATOM 889 O O . GLY A 1 113 ? 8.089 15.616 -10.599 1.00 97.44 113 GLY A O 1
ATOM 890 N N . MET A 1 114 ? 8.402 14.144 -12.267 1.00 97.88 114 MET A N 1
ATOM 891 C CA . MET A 1 114 ? 6.973 13.860 -12.452 1.00 97.88 114 MET A CA 1
ATOM 892 C C . MET A 1 114 ? 6.297 13.314 -11.190 1.00 97.88 114 MET A C 1
ATOM 894 O O . MET A 1 114 ? 5.123 13.606 -10.951 1.00 97.88 114 MET A O 1
ATOM 898 N N . GLN A 1 115 ? 7.030 12.607 -10.323 1.00 97.06 115 GLN A N 1
ATOM 899 C CA . GLN A 1 115 ? 6.494 12.168 -9.036 1.00 97.06 115 GLN A CA 1
ATOM 900 C C . GLN A 1 115 ? 6.135 13.355 -8.134 1.00 97.06 115 GLN A C 1
ATOM 902 O O . GLN A 1 115 ? 5.128 13.316 -7.424 1.00 97.06 115 GLN A O 1
ATOM 907 N N . HIS A 1 116 ? 6.927 14.428 -8.157 1.00 97.81 116 HIS A N 1
ATOM 908 C CA . HIS A 1 116 ? 6.631 15.646 -7.402 1.00 97.81 116 HIS A CA 1
ATOM 909 C C . HIS A 1 116 ? 5.425 16.392 -7.971 1.00 97.81 116 HIS A C 1
ATOM 911 O O . HIS A 1 116 ? 4.577 16.837 -7.199 1.00 97.81 116 HIS A O 1
ATOM 917 N N . VAL A 1 117 ? 5.288 16.444 -9.298 1.00 98.19 117 VAL A N 1
ATOM 918 C CA . VAL A 1 117 ? 4.098 17.010 -9.953 1.00 98.19 117 VAL A CA 1
ATOM 919 C C . VAL A 1 117 ? 2.836 16.253 -9.527 1.00 98.19 117 VAL A C 1
ATOM 921 O O . VAL A 1 117 ? 1.859 16.873 -9.110 1.00 98.19 117 VAL A O 1
ATOM 924 N N . GLY A 1 118 ? 2.875 14.916 -9.531 1.00 98.00 118 GLY A N 1
ATOM 925 C CA . GLY A 1 118 ? 1.765 14.085 -9.056 1.00 98.00 118 GLY A CA 1
ATOM 926 C C . GLY A 1 118 ? 1.391 14.372 -7.599 1.00 98.00 118 GLY A C 1
ATOM 927 O O . GLY A 1 118 ? 0.209 14.501 -7.278 1.00 98.00 118 GLY A O 1
ATOM 928 N N . LYS A 1 119 ? 2.388 14.554 -6.720 1.00 97.88 119 LYS A N 1
ATOM 929 C CA . LYS A 1 119 ? 2.158 14.924 -5.312 1.00 97.88 119 LYS A CA 1
ATOM 930 C C . LYS A 1 119 ? 1.446 16.278 -5.181 1.00 97.88 119 LYS A C 1
ATOM 932 O O . LYS A 1 119 ? 0.458 16.367 -4.455 1.00 97.88 119 LYS A O 1
ATOM 937 N N . LEU A 1 120 ? 1.922 17.301 -5.896 1.00 97.94 120 LEU A N 1
ATOM 938 C CA . LEU A 1 120 ? 1.357 18.659 -5.872 1.00 97.94 120 LEU A CA 1
ATOM 939 C C . LEU A 1 120 ? -0.083 18.696 -6.388 1.00 97.94 120 LEU A C 1
ATOM 941 O O . LEU A 1 120 ? -0.947 19.345 -5.804 1.00 97.94 120 LEU A O 1
ATOM 945 N N . ILE A 1 121 ? -0.364 17.967 -7.467 1.00 97.00 121 ILE A N 1
ATOM 946 C CA . ILE A 1 121 ? -1.723 17.874 -7.998 1.00 97.00 121 ILE A CA 1
ATOM 947 C C . ILE A 1 121 ? -2.619 17.170 -6.974 1.00 97.00 121 ILE A C 1
ATOM 949 O O . ILE A 1 121 ? -3.655 17.712 -6.589 1.00 97.00 121 ILE A O 1
ATOM 953 N N . CYS A 1 122 ? -2.193 16.015 -6.455 1.00 96.62 122 CYS A N 1
ATOM 954 C CA . CYS A 1 122 ? -2.986 15.212 -5.525 1.00 96.62 122 CYS A CA 1
ATOM 955 C C . CYS A 1 122 ? -3.324 15.936 -4.206 1.00 96.62 122 CYS A C 1
ATOM 957 O O . CYS A 1 122 ? -4.399 15.706 -3.648 1.00 96.62 122 CYS A O 1
ATOM 959 N N . SER A 1 123 ? -2.473 16.858 -3.729 1.00 95.19 123 SER A N 1
ATOM 960 C CA . SER A 1 123 ? -2.744 17.612 -2.493 1.00 95.19 123 SER A CA 1
ATOM 961 C C . SER A 1 123 ? -4.018 18.462 -2.535 1.00 95.19 123 SER A C 1
ATOM 963 O O . SER A 1 123 ? -4.603 18.719 -1.485 1.00 95.19 123 SER A O 1
ATOM 965 N N . ASN A 1 124 ? -4.522 18.811 -3.724 1.00 95.19 124 ASN A N 1
ATOM 966 C CA . ASN A 1 124 ? -5.772 19.565 -3.870 1.00 95.19 124 ASN A CA 1
ATOM 967 C C . ASN A 1 124 ? -7.022 18.785 -3.417 1.00 95.19 124 ASN A C 1
ATOM 969 O O . ASN A 1 124 ? -8.083 19.377 -3.228 1.00 95.19 124 ASN A O 1
ATOM 973 N N . TRP A 1 125 ? -6.922 17.464 -3.225 1.00 95.50 125 TRP A N 1
ATOM 974 C CA . TRP A 1 125 ? -8.048 16.610 -2.831 1.00 95.50 125 TRP A CA 1
ATOM 975 C C . TRP A 1 125 ? -8.028 16.165 -1.364 1.00 95.50 125 TRP A C 1
ATOM 977 O O . TRP A 1 125 ? -8.828 15.304 -0.997 1.00 95.50 125 TRP A O 1
ATOM 987 N N . GLY A 1 126 ? -7.192 16.767 -0.507 1.00 92.94 126 GLY A N 1
ATOM 988 C CA . GLY A 1 126 ? -7.065 16.387 0.910 1.00 92.94 126 GLY A CA 1
ATOM 989 C C . GLY A 1 126 ? -8.406 16.275 1.652 1.00 92.94 126 GLY A C 1
ATOM 990 O O . GLY A 1 126 ? -8.704 15.234 2.229 1.00 92.94 126 GLY A O 1
ATOM 991 N N . ALA A 1 127 ? -9.289 17.271 1.519 1.00 90.50 127 ALA A N 1
ATOM 992 C CA . ALA A 1 127 ? -10.612 17.242 2.157 1.00 90.50 127 ALA A CA 1
ATOM 993 C C . ALA A 1 127 ? -11.492 16.056 1.703 1.00 90.50 127 ALA A C 1
ATOM 995 O O . ALA A 1 127 ? -12.280 15.516 2.480 1.00 90.50 127 ALA A O 1
ATOM 996 N N . ARG A 1 128 ? -11.355 15.606 0.445 1.00 90.31 128 ARG A N 1
ATOM 997 C CA . ARG A 1 128 ? -12.070 14.415 -0.046 1.00 90.31 128 ARG A CA 1
ATOM 998 C C . ARG A 1 128 ? -11.463 13.124 0.506 1.00 90.31 128 ARG A C 1
ATOM 1000 O O . ARG A 1 128 ? -12.204 12.167 0.722 1.00 90.31 128 ARG A O 1
ATOM 1007 N N . MET A 1 129 ? -10.150 13.101 0.739 1.00 93.62 129 MET A N 1
ATOM 1008 C CA . MET A 1 129 ? -9.449 11.961 1.340 1.00 93.62 129 MET A CA 1
ATOM 1009 C C . MET A 1 129 ? -9.888 11.725 2.786 1.00 93.62 129 MET A C 1
ATOM 1011 O O . MET A 1 129 ? -10.080 10.572 3.166 1.00 93.62 129 MET A O 1
ATOM 1015 N N . ASP A 1 130 ? -10.131 12.792 3.549 1.00 90.56 130 ASP A N 1
ATOM 1016 C CA . ASP A 1 130 ? -10.678 12.687 4.909 1.00 90.56 130 ASP A CA 1
ATOM 1017 C C . ASP A 1 130 ? -12.137 12.205 4.920 1.00 90.56 130 ASP A C 1
ATOM 1019 O O . ASP A 1 130 ? -12.536 11.431 5.793 1.00 90.56 130 ASP A O 1
ATOM 1023 N N . SER A 1 131 ? -12.939 12.616 3.929 1.00 89.38 131 SER A N 1
ATOM 1024 C CA . SER A 1 131 ? -14.347 12.208 3.813 1.00 89.38 131 SER A CA 1
ATOM 1025 C C . SER A 1 131 ? -14.511 10.729 3.428 1.00 89.38 131 SER A C 1
ATOM 1027 O O . SER A 1 131 ? -15.355 10.014 3.979 1.00 89.38 131 SER A O 1
ATOM 1029 N N . GLU A 1 132 ? -13.687 10.231 2.500 1.00 92.00 132 GLU A N 1
ATOM 1030 C CA . GLU A 1 132 ? -13.784 8.864 1.970 1.00 92.00 132 GLU A CA 1
ATOM 1031 C C . GLU A 1 132 ? -12.451 8.086 2.053 1.00 92.00 132 GLU A C 1
ATOM 1033 O O . GLU A 1 132 ? -11.937 7.614 1.031 1.00 92.00 132 GLU A O 1
ATOM 1038 N N . PRO A 1 133 ? -11.890 7.871 3.260 1.00 94.06 133 PRO A N 1
ATOM 1039 C CA . PRO A 1 133 ? -10.518 7.389 3.416 1.00 94.06 133 PRO A CA 1
ATOM 1040 C C . PRO A 1 133 ? -10.290 5.985 2.850 1.00 94.06 133 PRO A C 1
ATOM 1042 O O . PRO A 1 133 ? -9.258 5.729 2.237 1.00 94.06 133 PRO A O 1
ATOM 1045 N N . LYS A 1 134 ? -11.270 5.080 2.970 1.00 94.88 134 LYS A N 1
ATOM 1046 C CA . LYS A 1 134 ? -11.175 3.723 2.401 1.00 94.88 134 LYS A CA 1
ATOM 1047 C C . LYS A 1 134 ? -11.055 3.728 0.876 1.00 94.88 134 LYS A C 1
ATOM 1049 O O . LYS A 1 134 ? -10.311 2.942 0.301 1.00 94.88 134 LYS A O 1
ATOM 1054 N N . ARG A 1 135 ? -11.804 4.616 0.220 1.00 93.56 135 ARG A N 1
ATOM 1055 C CA . ARG A 1 135 ? -11.888 4.698 -1.246 1.00 93.56 135 ARG A CA 1
ATOM 1056 C C . ARG A 1 135 ? -10.630 5.339 -1.802 1.00 93.56 135 ARG A C 1
ATOM 1058 O O . ARG A 1 135 ? -10.056 4.835 -2.758 1.00 93.56 135 ARG A O 1
ATOM 1065 N N . TRP A 1 136 ? -10.161 6.395 -1.141 1.00 95.38 136 TRP A N 1
ATOM 1066 C CA . TRP A 1 136 ? -8.888 7.024 -1.470 1.00 95.38 136 TRP A CA 1
ATOM 1067 C C . TRP A 1 136 ? -7.693 6.117 -1.203 1.00 95.38 136 TRP A C 1
ATOM 1069 O O . TRP A 1 136 ? -6.739 6.180 -1.970 1.00 95.38 136 TRP A O 1
ATOM 1079 N N . ARG A 1 137 ? -7.747 5.237 -0.193 1.00 96.62 137 ARG A N 1
ATOM 1080 C CA . ARG A 1 137 ? -6.722 4.203 -0.014 1.00 96.62 137 ARG A CA 1
ATOM 1081 C C . ARG A 1 137 ? -6.703 3.233 -1.195 1.00 96.62 137 ARG A C 1
ATOM 1083 O O . ARG A 1 137 ? -5.658 3.058 -1.801 1.00 96.62 137 ARG A O 1
ATOM 1090 N N . LEU A 1 138 ? -7.856 2.686 -1.582 1.00 96.44 138 LEU A N 1
ATOM 1091 C CA . LEU A 1 138 ? -7.948 1.798 -2.747 1.00 96.44 138 LEU A CA 1
ATOM 1092 C C . LEU A 1 138 ? -7.484 2.463 -4.044 1.00 96.44 138 LEU A C 1
ATOM 1094 O O . LEU A 1 138 ? -6.750 1.860 -4.820 1.00 96.44 138 LEU A O 1
ATOM 1098 N N . LEU A 1 139 ? -7.890 3.715 -4.268 1.00 96.38 139 LEU A N 1
ATOM 1099 C CA . LEU A 1 139 ? -7.454 4.491 -5.423 1.00 96.38 139 LEU A CA 1
ATOM 1100 C C . LEU A 1 139 ? -5.943 4.744 -5.393 1.00 96.38 139 LEU A C 1
ATOM 1102 O O . LEU A 1 139 ? -5.305 4.689 -6.439 1.00 96.38 139 LEU A O 1
ATOM 1106 N N . ALA A 1 140 ? -5.373 5.013 -4.216 1.00 97.75 140 ALA A N 1
ATOM 1107 C CA . ALA A 1 140 ? -3.938 5.204 -4.059 1.00 97.75 140 ALA A CA 1
ATOM 1108 C C . ALA A 1 140 ? -3.168 3.958 -4.501 1.00 97.75 140 ALA A C 1
ATOM 1110 O O . ALA A 1 140 ? -2.305 4.052 -5.368 1.00 97.75 140 ALA A O 1
ATOM 1111 N N . ASP A 1 141 ? -3.514 2.795 -3.955 1.00 97.88 141 ASP A N 1
ATOM 1112 C CA . ASP A 1 141 ? -2.834 1.544 -4.282 1.00 97.88 141 ASP A CA 1
ATOM 1113 C C . ASP A 1 141 ? -3.063 1.131 -5.752 1.00 97.88 141 ASP A C 1
ATOM 1115 O O . ASP A 1 141 ? -2.128 0.687 -6.414 1.00 97.88 141 ASP A O 1
ATOM 1119 N N . ALA A 1 142 ? -4.246 1.396 -6.324 1.00 98.06 142 ALA A N 1
ATOM 1120 C CA . ALA A 1 142 ? -4.503 1.197 -7.756 1.00 98.06 142 ALA A CA 1
ATOM 1121 C C . ALA A 1 142 ? -3.643 2.108 -8.649 1.00 98.06 142 ALA A C 1
ATOM 1123 O O . ALA A 1 142 ? -3.063 1.646 -9.630 1.00 98.06 142 ALA A O 1
ATOM 1124 N N . LEU A 1 143 ? -3.520 3.397 -8.312 1.00 98.12 143 LEU A N 1
ATOM 1125 C CA . LEU A 1 143 ? -2.644 4.329 -9.032 1.00 98.12 143 LEU A CA 1
ATOM 1126 C C . LEU A 1 143 ? -1.168 3.936 -8.904 1.00 98.12 143 LEU A C 1
ATOM 1128 O O . LEU A 1 143 ? -0.411 4.081 -9.866 1.00 98.12 143 LEU A O 1
ATOM 1132 N N . TYR A 1 144 ? -0.760 3.431 -7.738 1.00 98.50 144 TYR A N 1
ATOM 1133 C CA . TYR A 1 144 ? 0.599 2.943 -7.519 1.00 98.50 144 TYR A CA 1
ATOM 1134 C C . TYR A 1 144 ? 0.913 1.742 -8.418 1.00 98.50 144 TYR A C 1
ATOM 1136 O O . TYR A 1 144 ? 1.973 1.703 -9.051 1.00 98.50 144 TYR A O 1
ATOM 1144 N N . ASP A 1 145 ? -0.023 0.800 -8.524 1.00 98.44 145 ASP A N 1
ATOM 1145 C CA . ASP A 1 145 ? 0.109 -0.386 -9.369 1.00 98.44 145 ASP A CA 1
ATOM 1146 C C . ASP A 1 145 ? 0.089 -0.044 -10.857 1.00 98.44 145 ASP A C 1
ATOM 1148 O O . ASP A 1 145 ? 0.918 -0.561 -11.602 1.00 98.44 145 ASP A O 1
ATOM 1152 N N . ILE A 1 146 ? -0.773 0.885 -11.288 1.00 98.31 146 ILE A N 1
ATOM 1153 C CA . ILE A 1 146 ? -0.762 1.413 -12.663 1.00 98.31 146 ILE A CA 1
ATOM 1154 C C . ILE A 1 146 ? 0.605 2.021 -12.974 1.00 98.31 146 ILE A C 1
ATOM 1156 O O . ILE A 1 146 ? 1.203 1.708 -14.005 1.00 98.31 146 ILE A O 1
ATOM 1160 N N . GLY A 1 147 ? 1.129 2.859 -12.075 1.00 98.25 147 GLY A N 1
ATOM 1161 C CA . GLY A 1 147 ? 2.429 3.484 -12.282 1.00 98.25 147 GLY A CA 1
ATOM 1162 C C . GLY A 1 147 ? 3.572 2.470 -12.325 1.00 98.25 147 GLY A C 1
ATOM 1163 O O . GLY A 1 147 ? 4.467 2.570 -13.161 1.00 98.25 147 GLY A O 1
ATOM 1164 N N . THR A 1 148 ? 3.510 1.447 -11.472 1.00 98.12 148 THR A N 1
ATOM 1165 C CA . THR A 1 148 ? 4.451 0.318 -11.487 1.00 98.12 148 THR A CA 1
ATOM 1166 C C . THR A 1 148 ? 4.339 -0.492 -12.778 1.00 98.12 148 THR A C 1
ATOM 1168 O O . THR A 1 148 ? 5.354 -0.846 -13.370 1.00 98.12 148 THR A O 1
ATOM 1171 N N . GLY A 1 149 ? 3.125 -0.726 -13.273 1.00 97.81 149 GLY A N 1
ATOM 1172 C CA . GLY A 1 149 ? 2.876 -1.389 -14.549 1.00 97.81 149 GLY A CA 1
ATOM 1173 C C . GLY A 1 149 ? 3.500 -0.639 -15.726 1.00 97.81 149 GLY A C 1
ATOM 1174 O O . GLY A 1 149 ? 4.182 -1.256 -16.540 1.00 97.81 149 GLY A O 1
ATOM 1175 N N . LEU A 1 150 ? 3.348 0.689 -15.788 1.00 97.94 150 LEU A N 1
ATOM 1176 C CA . LEU A 1 150 ? 3.973 1.514 -16.833 1.00 97.94 150 LEU A CA 1
ATOM 1177 C C . LEU A 1 150 ? 5.504 1.395 -16.830 1.00 97.94 150 LEU A C 1
ATOM 1179 O O . LEU A 1 150 ? 6.123 1.275 -17.887 1.00 97.94 150 LEU A O 1
ATOM 1183 N N . GLU A 1 151 ? 6.118 1.371 -15.649 1.00 97.31 151 GLU A N 1
ATOM 1184 C CA . GLU A 1 151 ? 7.561 1.174 -15.503 1.00 97.31 151 GLU A CA 1
ATOM 1185 C C . GLU A 1 151 ? 8.007 -0.243 -15.893 1.00 97.31 151 GLU A C 1
ATOM 1187 O O . GLU A 1 151 ? 9.011 -0.395 -16.594 1.00 97.31 151 GLU A O 1
ATOM 1192 N N . VAL A 1 152 ? 7.248 -1.275 -15.508 1.00 97.50 152 VAL A N 1
ATOM 1193 C CA . VAL A 1 152 ? 7.503 -2.672 -15.903 1.00 97.50 152 VAL A CA 1
ATOM 1194 C C . VAL A 1 152 ? 7.418 -2.850 -17.422 1.00 97.50 152 VAL A C 1
ATOM 1196 O O . VAL A 1 152 ? 8.226 -3.573 -18.002 1.00 97.50 152 VAL A O 1
ATOM 1199 N N . LEU A 1 153 ? 6.480 -2.161 -18.075 1.00 96.69 153 LEU A N 1
ATOM 1200 C CA . LEU A 1 153 ? 6.279 -2.205 -19.526 1.00 96.69 153 LEU A CA 1
ATOM 1201 C C . LEU A 1 153 ? 7.266 -1.327 -20.308 1.00 96.69 153 LEU A C 1
ATOM 1203 O O . LEU A 1 153 ? 7.416 -1.518 -21.515 1.00 96.69 153 LEU A O 1
ATOM 1207 N N . SER A 1 154 ? 7.966 -0.399 -19.650 1.00 95.88 154 SER A N 1
ATOM 1208 C CA . SER A 1 154 ? 8.865 0.557 -20.313 1.00 95.88 154 SER A CA 1
ATOM 1209 C C . SER A 1 154 ? 9.923 -0.065 -21.247 1.00 95.88 154 SER A C 1
ATOM 1211 O O . SER A 1 154 ? 10.185 0.540 -22.290 1.00 95.88 154 SER A O 1
ATOM 1213 N N . PRO A 1 155 ? 10.485 -1.272 -21.005 1.00 95.38 155 PRO A N 1
ATOM 1214 C CA . PRO A 1 155 ? 11.423 -1.873 -21.950 1.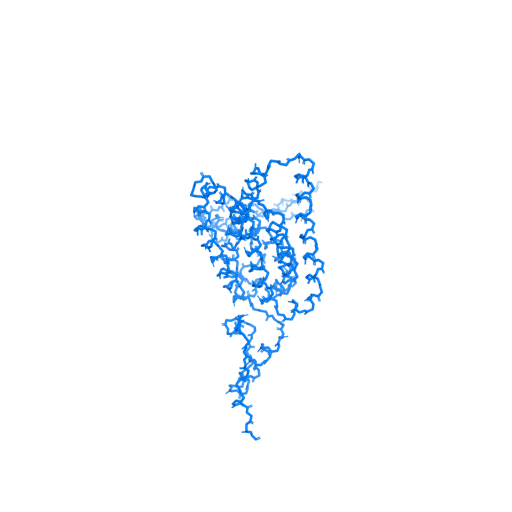00 95.38 155 PRO A CA 1
ATOM 1215 C C . PRO A 1 155 ? 10.815 -2.313 -23.284 1.00 95.38 155 PRO A C 1
ATOM 1217 O O . PRO A 1 155 ? 11.565 -2.523 -24.232 1.00 95.38 155 PRO A O 1
ATOM 1220 N N . LEU A 1 156 ? 9.490 -2.479 -23.373 1.00 95.06 156 LEU A N 1
ATOM 1221 C CA . LEU A 1 156 ? 8.815 -2.812 -24.635 1.00 95.06 156 LEU A CA 1
ATOM 1222 C C . LEU A 1 156 ? 8.771 -1.614 -25.591 1.00 95.06 156 LEU A C 1
ATOM 1224 O O . LEU A 1 156 ? 8.747 -1.790 -26.806 1.00 95.06 156 LEU A O 1
ATOM 1228 N N . CYS A 1 157 ? 8.801 -0.400 -25.041 1.00 92.38 157 CYS A N 1
ATOM 1229 C CA . CYS A 1 157 ? 8.735 0.848 -25.791 1.00 92.38 157 CYS A CA 1
ATOM 1230 C C . CYS A 1 157 ? 9.891 1.777 -25.379 1.00 92.38 157 CYS A C 1
ATOM 1232 O O . CYS A 1 157 ? 9.642 2.852 -24.834 1.00 92.38 157 CYS A O 1
ATOM 1234 N N . PRO A 1 158 ? 11.165 1.418 -25.644 1.00 89.31 158 PRO A N 1
ATOM 1235 C CA . PRO A 1 158 ? 12.318 2.196 -25.174 1.00 89.31 158 PRO A CA 1
ATOM 1236 C C . PRO A 1 158 ? 12.366 3.617 -25.761 1.00 89.31 158 PRO A C 1
ATOM 1238 O O . PRO A 1 158 ? 12.933 4.521 -25.152 1.00 89.31 158 PRO A O 1
ATOM 1241 N N . HIS A 1 159 ? 11.732 3.834 -26.917 1.00 90.12 159 HIS A N 1
ATOM 1242 C CA . HIS A 1 159 ? 11.566 5.146 -27.546 1.00 90.12 159 HIS A CA 1
ATOM 1243 C C . HIS A 1 159 ? 10.593 6.068 -26.787 1.00 90.12 159 HIS A C 1
ATOM 1245 O O . HIS A 1 159 ? 10.723 7.279 -26.906 1.00 90.12 159 HIS A O 1
ATOM 1251 N N . LEU A 1 160 ? 9.681 5.509 -25.978 1.00 92.81 160 LEU A N 1
ATOM 1252 C CA . LEU A 1 160 ? 8.747 6.229 -25.098 1.00 92.81 160 LEU A CA 1
ATOM 1253 C C . LEU A 1 160 ? 9.137 6.101 -23.617 1.00 92.81 160 LEU A C 1
ATOM 1255 O O . LEU A 1 160 ? 8.288 6.171 -22.726 1.00 92.81 160 LEU A O 1
ATOM 1259 N N . PHE A 1 161 ? 10.413 5.821 -23.324 1.00 92.81 161 PHE A N 1
ATOM 1260 C CA . PHE A 1 161 ? 10.857 5.563 -21.953 1.00 92.81 161 PHE A CA 1
ATOM 1261 C C . PHE A 1 161 ? 10.485 6.705 -21.003 1.00 92.81 161 PHE A C 1
ATOM 1263 O O . PHE A 1 161 ? 10.017 6.448 -19.895 1.00 92.81 161 PHE A O 1
ATOM 1270 N N . LEU A 1 162 ? 10.706 7.956 -21.421 1.00 93.44 162 LEU A N 1
ATOM 1271 C CA . LEU A 1 162 ? 10.492 9.114 -20.559 1.00 93.44 162 LEU A CA 1
ATOM 1272 C C . LEU A 1 162 ? 9.004 9.321 -20.271 1.00 93.44 162 LEU A C 1
ATOM 1274 O O . LEU A 1 162 ? 8.639 9.621 -19.139 1.00 93.44 162 LEU A O 1
ATOM 1278 N N . GLU A 1 163 ? 8.153 9.109 -21.268 1.00 95.25 163 GLU A N 1
ATOM 1279 C CA . GLU A 1 163 ? 6.704 9.193 -21.169 1.00 95.25 163 GLU A CA 1
ATOM 1280 C C . GLU A 1 163 ? 6.176 8.100 -20.242 1.00 95.25 163 GLU A C 1
ATOM 1282 O O . GLU A 1 163 ? 5.493 8.406 -19.269 1.00 95.25 163 GLU A O 1
ATOM 1287 N N . MET A 1 164 ? 6.550 6.839 -20.481 1.00 96.00 164 MET A N 1
ATOM 1288 C CA . MET A 1 164 ? 6.101 5.696 -19.679 1.00 96.00 164 MET A CA 1
ATOM 1289 C C . MET A 1 164 ? 6.574 5.802 -18.227 1.00 96.00 164 MET A C 1
ATOM 1291 O O . MET A 1 164 ? 5.770 5.706 -17.299 1.00 96.00 164 MET A O 1
ATOM 1295 N N . ALA A 1 165 ? 7.870 6.044 -18.016 1.00 95.81 165 ALA A N 1
ATOM 1296 C CA . ALA A 1 165 ? 8.445 6.159 -16.681 1.00 95.81 165 ALA A CA 1
ATOM 1297 C C . ALA A 1 165 ? 7.987 7.439 -15.962 1.00 95.81 165 ALA A C 1
ATOM 1299 O O . ALA A 1 165 ? 7.749 7.417 -14.757 1.00 95.81 165 ALA A O 1
ATOM 1300 N N . GLY A 1 166 ? 7.833 8.548 -16.691 1.00 97.31 166 GLY A N 1
ATOM 1301 C CA . GLY A 1 166 ? 7.346 9.819 -16.162 1.00 97.31 166 GLY A CA 1
ATOM 1302 C C . GLY A 1 166 ? 5.875 9.760 -15.753 1.00 97.31 166 GLY A C 1
ATOM 1303 O O . GLY A 1 166 ? 5.547 10.146 -14.633 1.00 97.31 166 GLY A O 1
ATOM 1304 N N . LEU A 1 167 ? 4.993 9.220 -16.603 1.00 97.88 167 LEU A N 1
ATOM 1305 C CA . LEU A 1 167 ? 3.587 8.954 -16.262 1.00 97.88 167 LEU A CA 1
ATOM 1306 C C . LEU A 1 167 ? 3.475 7.956 -15.104 1.00 97.88 167 LEU A C 1
ATOM 1308 O O . LEU A 1 167 ? 2.646 8.142 -14.211 1.00 97.88 167 LEU A O 1
ATOM 1312 N N . GLY A 1 168 ? 4.342 6.938 -15.078 1.00 97.75 168 GLY A N 1
ATOM 1313 C CA . GLY A 1 168 ? 4.413 5.975 -13.983 1.00 97.75 168 GLY A CA 1
ATOM 1314 C C . GLY A 1 168 ? 4.726 6.639 -12.643 1.00 97.75 168 GLY A C 1
ATOM 1315 O O . GLY A 1 168 ? 3.968 6.506 -11.677 1.00 97.75 168 GLY A O 1
ATOM 1316 N N . ASN A 1 169 ? 5.782 7.449 -12.608 1.00 98.00 169 ASN A N 1
ATOM 1317 C CA . ASN A 1 169 ? 6.158 8.220 -11.429 1.00 98.00 169 ASN A CA 1
ATOM 1318 C C . ASN A 1 169 ? 5.111 9.273 -11.049 1.00 98.00 169 ASN A C 1
ATOM 1320 O O . ASN A 1 169 ? 4.858 9.466 -9.861 1.00 98.00 169 ASN A O 1
ATOM 1324 N N . PHE A 1 170 ? 4.462 9.922 -12.019 1.00 98.56 170 PHE A N 1
ATOM 1325 C CA . PHE A 1 170 ? 3.343 10.833 -11.771 1.00 98.56 170 PHE A CA 1
ATOM 1326 C C . PHE A 1 170 ? 2.207 10.137 -11.007 1.00 98.56 170 PHE A C 1
ATOM 1328 O O . PHE A 1 170 ? 1.800 10.612 -9.941 1.00 98.56 170 PHE A O 1
ATOM 1335 N N . ALA A 1 171 ? 1.756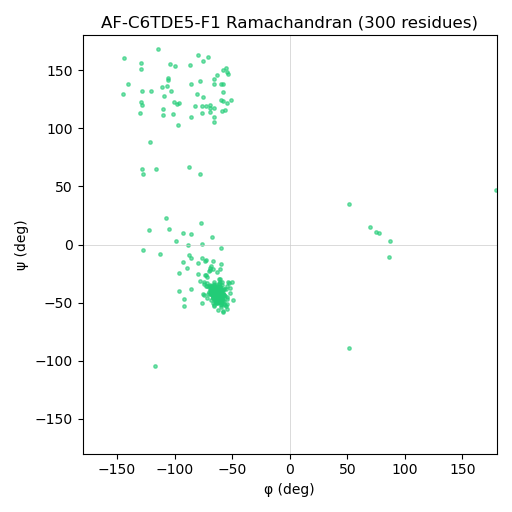 8.976 -11.495 1.00 98.44 171 ALA A N 1
ATOM 1336 C CA . ALA A 1 171 ? 0.711 8.181 -10.850 1.00 98.44 171 ALA A CA 1
ATOM 1337 C C . ALA A 1 171 ? 1.126 7.731 -9.438 1.00 98.44 171 ALA A C 1
ATOM 1339 O O . ALA A 1 171 ? 0.372 7.921 -8.479 1.00 98.44 171 ALA A O 1
ATOM 1340 N N . LYS A 1 172 ? 2.365 7.244 -9.270 1.00 98.38 172 LYS A N 1
ATOM 1341 C CA . LYS A 1 172 ? 2.936 6.913 -7.950 1.00 98.38 172 LYS A CA 1
ATOM 1342 C C . LYS A 1 172 ? 3.011 8.130 -7.025 1.00 98.38 172 LYS A C 1
ATOM 1344 O O . LYS A 1 172 ? 2.815 8.006 -5.818 1.00 98.38 172 LYS A O 1
ATOM 1349 N N . GLY A 1 173 ? 3.288 9.314 -7.565 1.00 98.25 173 GLY A N 1
ATOM 1350 C CA . GLY A 1 173 ? 3.294 10.575 -6.827 1.00 98.25 173 GLY A CA 1
ATOM 1351 C C . GLY A 1 173 ? 1.933 10.885 -6.211 1.00 98.25 173 GLY A C 1
ATOM 1352 O O . GLY A 1 173 ? 1.857 11.169 -5.014 1.00 98.25 173 GLY A O 1
ATOM 1353 N N . MET A 1 174 ? 0.865 10.751 -7.002 1.00 98.38 174 MET A N 1
ATOM 1354 C CA . MET A 1 174 ? -0.510 10.889 -6.513 1.00 98.38 174 MET A CA 1
ATOM 1355 C C . MET A 1 174 ? -0.848 9.820 -5.468 1.00 98.38 174 MET A C 1
ATOM 1357 O O . MET A 1 174 ? -1.332 10.139 -4.381 1.00 98.38 174 MET A O 1
ATOM 1361 N N . ALA A 1 175 ? -0.525 8.559 -5.765 1.00 98.25 175 ALA A N 1
ATOM 1362 C CA . ALA A 1 175 ? -0.750 7.432 -4.867 1.00 98.25 175 ALA A CA 1
ATOM 1363 C C . ALA A 1 175 ? -0.126 7.648 -3.483 1.00 98.25 175 ALA A C 1
ATOM 1365 O O . ALA A 1 175 ? -0.789 7.479 -2.463 1.00 98.25 175 ALA A O 1
ATOM 1366 N N . VAL A 1 176 ? 1.134 8.091 -3.429 1.00 97.69 176 VAL A N 1
ATOM 1367 C CA . VAL A 1 176 ? 1.843 8.329 -2.165 1.00 97.69 176 VAL A CA 1
ATOM 1368 C C . VAL A 1 176 ? 1.140 9.385 -1.308 1.00 97.69 176 VAL A C 1
ATOM 1370 O O . VAL A 1 176 ? 1.064 9.216 -0.090 1.00 97.69 176 VAL A O 1
ATOM 1373 N N . VAL A 1 177 ? 0.614 10.460 -1.904 1.00 98.06 177 VAL A N 1
ATOM 1374 C CA . VAL A 1 177 ? -0.125 11.485 -1.144 1.00 98.06 177 VAL A CA 1
ATOM 1375 C C . VAL A 1 177 ? -1.422 10.912 -0.594 1.00 98.06 177 VAL A C 1
ATOM 1377 O O . VAL A 1 177 ? -1.653 11.006 0.610 1.00 98.06 177 VAL A O 1
ATOM 1380 N N . ALA A 1 178 ? -2.224 10.257 -1.435 1.00 97.75 178 ALA A N 1
ATOM 1381 C CA . ALA A 1 178 ? -3.493 9.670 -1.018 1.00 97.75 178 ALA A CA 1
ATOM 1382 C C . ALA A 1 178 ? -3.314 8.578 0.060 1.00 97.75 178 ALA A C 1
ATOM 1384 O O . ALA A 1 178 ? -4.014 8.576 1.077 1.00 97.75 178 ALA A O 1
ATOM 1385 N N . ALA A 1 179 ? -2.325 7.690 -0.083 1.00 96.94 179 ALA A N 1
ATOM 1386 C CA . ALA A 1 179 ? -2.025 6.653 0.908 1.00 96.94 179 ALA A CA 1
ATOM 1387 C C . ALA A 1 179 ? -1.588 7.241 2.263 1.00 96.94 179 ALA A C 1
ATOM 1389 O O . ALA A 1 179 ? -1.977 6.735 3.322 1.00 96.94 179 ALA A O 1
ATOM 1390 N N . ARG A 1 180 ? -0.802 8.329 2.244 1.00 96.44 180 ARG A N 1
ATOM 1391 C CA . ARG A 1 180 ? -0.352 9.025 3.460 1.00 96.44 180 ARG A CA 1
ATOM 1392 C C . ARG A 1 180 ? -1.481 9.798 4.130 1.00 96.44 180 ARG A C 1
ATOM 1394 O O . ARG A 1 180 ? -1.643 9.663 5.339 1.00 96.44 180 ARG A O 1
ATOM 1401 N N . ALA A 1 181 ? -2.267 10.551 3.365 1.00 96.06 181 ALA A N 1
ATOM 1402 C CA . ALA A 1 181 ? -3.384 11.338 3.884 1.00 96.06 181 ALA A CA 1
ATOM 1403 C C . ALA A 1 181 ? -4.432 10.447 4.571 1.00 96.06 181 ALA A C 1
ATOM 1405 O O . ALA A 1 181 ? -4.868 10.730 5.680 1.00 96.06 181 ALA A O 1
ATOM 1406 N N . THR A 1 182 ? -4.747 9.293 3.977 1.00 96.38 182 THR A N 1
ATOM 1407 C CA . THR A 1 182 ? -5.729 8.347 4.537 1.00 96.38 182 THR A CA 1
ATOM 1408 C C . THR A 1 182 ? -5.232 7.587 5.770 1.00 96.38 182 THR A C 1
ATOM 1410 O O . THR A 1 182 ? -6.026 6.970 6.476 1.00 96.38 182 THR A O 1
ATOM 1413 N N . ARG A 1 183 ? -3.927 7.612 6.073 1.00 95.94 183 ARG A N 1
ATOM 1414 C CA . ARG A 1 183 ? -3.341 6.838 7.179 1.00 95.94 183 ARG A CA 1
ATOM 1415 C C . ARG A 1 183 ? -3.857 7.281 8.548 1.00 95.94 183 ARG A C 1
ATOM 1417 O O . ARG A 1 183 ? -4.164 6.423 9.372 1.00 95.94 183 ARG A O 1
ATOM 1424 N N . LEU A 1 184 ? -3.971 8.588 8.775 1.00 95.00 184 LEU A N 1
ATOM 1425 C CA . LEU A 1 184 ? -4.455 9.143 10.039 1.00 95.00 184 LEU A CA 1
ATOM 1426 C C . LEU A 1 184 ? -5.904 8.742 10.355 1.00 95.00 184 LEU A C 1
ATOM 1428 O O . LEU A 1 184 ? -6.100 8.130 11.405 1.00 95.00 184 LEU A O 1
ATOM 1432 N N . PRO A 1 185 ? -6.905 8.998 9.488 1.00 94.75 185 PRO A N 1
ATOM 1433 C CA . PRO A 1 185 ? -8.281 8.596 9.777 1.00 94.75 185 PRO A CA 1
ATOM 1434 C C . PRO A 1 185 ? -8.429 7.075 9.926 1.00 94.75 185 PRO A C 1
ATOM 1436 O O . PRO A 1 185 ? -9.207 6.609 10.755 1.00 94.75 185 PRO A O 1
ATOM 1439 N N . ILE A 1 186 ? -7.640 6.281 9.192 1.00 96.00 186 ILE A N 1
ATOM 1440 C CA . ILE A 1 186 ? -7.637 4.821 9.337 1.00 96.00 186 ILE A CA 1
ATOM 1441 C C . ILE A 1 186 ? -7.107 4.398 10.716 1.00 96.00 186 ILE A C 1
ATOM 1443 O O . ILE A 1 186 ? -7.783 3.650 11.418 1.00 96.00 186 ILE A O 1
ATOM 1447 N N . TYR A 1 187 ? -5.929 4.862 11.142 1.00 96.00 187 TYR A N 1
ATOM 1448 C CA . TYR A 1 187 ? -5.393 4.481 12.455 1.00 96.00 187 TYR A CA 1
ATOM 1449 C C . TYR A 1 187 ? -6.194 5.068 13.615 1.00 96.00 187 TYR A C 1
ATOM 1451 O O . TYR A 1 187 ? -6.421 4.379 14.606 1.00 96.00 187 TYR A O 1
ATOM 1459 N N . SER A 1 188 ? -6.705 6.290 13.475 1.00 95.56 188 SER A N 1
ATOM 1460 C CA . SER A 1 188 ? -7.605 6.883 14.466 1.00 95.56 188 SER A CA 1
ATOM 1461 C C . SER A 1 188 ? -8.863 6.038 14.679 1.00 95.56 188 SER A C 1
ATOM 1463 O O . SER A 1 188 ? -9.335 5.952 15.808 1.00 95.56 188 SER A O 1
ATOM 1465 N N . SER A 1 189 ? -9.353 5.344 13.645 1.00 95.31 189 SER A N 1
ATOM 1466 C CA . SER A 1 189 ? -10.490 4.427 13.782 1.00 95.31 189 SER A CA 1
ATOM 1467 C C . SER A 1 189 ? -10.186 3.163 14.598 1.00 95.31 189 SER A C 1
ATOM 1469 O O . SER A 1 189 ? -11.100 2.558 15.154 1.00 95.31 189 SER A O 1
ATOM 1471 N N . PHE A 1 190 ? -8.914 2.771 14.715 1.00 96.25 190 PHE A N 1
ATOM 1472 C CA . PHE A 1 190 ? -8.487 1.625 15.521 1.00 96.25 190 PHE A CA 1
ATOM 1473 C C . PHE A 1 190 ? -8.016 2.002 16.924 1.00 96.25 190 PHE A C 1
ATOM 1475 O O . PHE A 1 190 ? -8.052 1.149 17.808 1.00 96.25 190 PHE A O 1
ATOM 1482 N N . ALA A 1 191 ? -7.567 3.240 17.121 1.00 96.00 191 ALA A N 1
ATOM 1483 C CA . ALA A 1 191 ? -7.030 3.700 18.391 1.00 96.00 191 ALA A CA 1
ATOM 1484 C C . ALA A 1 191 ? -8.099 3.720 19.499 1.00 96.00 191 ALA A C 1
ATOM 1486 O O . ALA A 1 191 ? -9.255 4.088 19.269 1.00 96.00 191 ALA A O 1
ATOM 1487 N N . LYS A 1 192 ? -7.683 3.366 20.716 1.00 93.81 192 LYS A N 1
ATOM 1488 C CA . LYS A 1 192 ? -8.452 3.499 21.960 1.00 93.81 192 LYS A CA 1
ATOM 1489 C C . LYS A 1 192 ? -7.600 4.210 23.007 1.00 93.81 192 LYS A C 1
ATOM 1491 O O . LYS A 1 192 ? -6.377 4.118 22.975 1.00 93.81 192 LYS A O 1
ATOM 1496 N N . GLU A 1 193 ? -8.244 4.927 23.925 1.00 89.12 193 GLU A N 1
ATOM 1497 C CA . GLU A 1 193 ? -7.583 5.495 25.117 1.00 89.12 193 GLU A CA 1
ATOM 1498 C C . GLU A 1 193 ? -6.312 6.320 24.805 1.00 89.12 193 GLU A C 1
ATOM 1500 O O . GLU A 1 193 ? -5.334 6.301 25.543 1.00 89.12 193 GLU A O 1
ATOM 1505 N N . GLY A 1 194 ? -6.294 7.043 23.678 1.00 89.94 194 GLY A N 1
ATOM 1506 C CA . GLY A 1 194 ? -5.163 7.901 23.301 1.00 89.94 194 GLY A CA 1
ATOM 1507 C C . GLY A 1 194 ? -3.912 7.168 22.792 1.00 89.94 194 GLY A C 1
ATOM 1508 O O . GLY A 1 194 ? -2.884 7.808 22.585 1.00 89.94 194 GLY A O 1
ATOM 1509 N N . ASN A 1 195 ? -3.976 5.864 22.506 1.00 95.06 195 ASN A N 1
ATOM 1510 C CA . ASN A 1 195 ? -2.825 5.070 22.048 1.00 95.06 195 ASN A CA 1
ATOM 1511 C C . ASN A 1 195 ? -2.433 5.257 20.564 1.00 95.06 195 ASN A C 1
ATOM 1513 O O . ASN A 1 195 ? -1.727 4.423 19.991 1.00 95.06 195 ASN A O 1
ATOM 1517 N N . LEU A 1 196 ? -2.876 6.344 19.922 1.00 95.75 196 LEU A N 1
ATOM 1518 C CA . LEU A 1 196 ? -2.706 6.565 18.484 1.00 95.75 196 LEU A CA 1
ATOM 1519 C C . LEU A 1 196 ? -1.230 6.513 18.061 1.00 95.75 196 LEU A C 1
ATOM 1521 O O . LEU A 1 196 ? -0.899 5.872 17.066 1.00 95.75 196 LEU A O 1
ATOM 1525 N N . SER A 1 197 ? -0.333 7.134 18.829 1.00 96.50 197 SER A N 1
ATOM 1526 C CA . SER A 1 197 ? 1.104 7.148 18.526 1.00 96.50 197 SER A CA 1
ATOM 1527 C C . SER A 1 197 ? 1.739 5.754 18.576 1.00 96.50 197 SER A C 1
ATOM 1529 O O . SER A 1 197 ? 2.567 5.440 17.722 1.00 96.50 197 SER A O 1
ATOM 1531 N N . ASP A 1 198 ? 1.331 4.903 19.526 1.00 95.69 198 ASP A N 1
ATOM 1532 C CA . ASP A 1 198 ? 1.813 3.517 19.613 1.00 95.69 198 ASP A CA 1
ATOM 1533 C C . ASP A 1 198 ? 1.322 2.710 18.405 1.00 95.69 198 ASP A C 1
ATOM 1535 O O . ASP A 1 198 ? 2.107 2.047 17.729 1.00 95.69 198 ASP A O 1
ATOM 1539 N N . LEU A 1 199 ? 0.047 2.866 18.035 1.00 95.19 199 LEU A N 1
ATOM 1540 C CA . LEU A 1 199 ? -0.523 2.247 16.839 1.00 95.19 199 LEU A CA 1
ATOM 1541 C C . LEU A 1 199 ? 0.236 2.640 15.559 1.00 95.19 199 LEU A C 1
ATOM 1543 O O . LEU A 1 199 ? 0.537 1.781 14.729 1.00 95.19 199 LEU A O 1
ATOM 1547 N N . PHE A 1 200 ? 0.589 3.921 15.414 1.00 95.81 200 PHE A N 1
ATOM 1548 C CA . PHE A 1 200 ? 1.408 4.404 14.300 1.00 95.81 200 PHE A CA 1
ATOM 1549 C C . PHE A 1 200 ? 2.808 3.782 14.303 1.00 95.81 200 PHE A C 1
ATOM 1551 O O . PHE A 1 200 ? 3.246 3.286 13.265 1.00 95.81 200 PHE A O 1
ATOM 1558 N N . ALA A 1 201 ? 3.499 3.786 15.446 1.00 96.38 201 ALA A N 1
ATOM 1559 C CA . ALA A 1 201 ? 4.855 3.253 15.561 1.00 96.38 201 ALA A CA 1
ATOM 1560 C C . ALA A 1 201 ? 4.904 1.744 15.267 1.00 96.38 201 ALA A C 1
ATOM 1562 O O . ALA A 1 201 ? 5.735 1.278 14.484 1.00 96.38 201 ALA A O 1
ATOM 1563 N N . LYS A 1 202 ? 3.975 0.979 15.851 1.00 95.81 202 LYS A N 1
ATOM 1564 C CA . LYS A 1 202 ? 3.844 -0.470 15.650 1.00 95.81 202 LYS A CA 1
ATOM 1565 C C . LYS A 1 202 ? 3.432 -0.806 14.226 1.00 95.81 202 LYS A C 1
ATOM 1567 O O . LYS A 1 202 ? 4.029 -1.684 13.607 1.00 95.81 202 LYS A O 1
ATOM 1572 N N . GLY A 1 203 ? 2.477 -0.057 13.681 1.00 95.44 203 GLY A N 1
ATOM 1573 C CA . GLY A 1 203 ? 2.045 -0.194 12.299 1.00 95.44 203 GLY A CA 1
ATOM 1574 C C . GLY A 1 203 ? 3.163 0.096 11.294 1.00 95.44 203 GLY A C 1
ATOM 1575 O O . GLY A 1 203 ? 3.309 -0.649 10.327 1.00 95.44 203 GLY A O 1
ATOM 1576 N N . GLU A 1 204 ? 3.995 1.118 11.522 1.00 95.88 204 GLU A N 1
ATOM 1577 C CA . GLU A 1 204 ? 5.150 1.428 10.664 1.00 95.88 204 GLU A CA 1
ATOM 1578 C C . GLU A 1 204 ? 6.242 0.351 10.765 1.00 95.88 204 GLU A C 1
ATOM 1580 O O . GLU A 1 204 ? 6.768 -0.095 9.744 1.00 95.88 204 GLU A O 1
ATOM 1585 N N . ALA A 1 205 ? 6.537 -0.135 11.976 1.00 96.31 205 ALA A N 1
ATOM 1586 C CA . ALA A 1 205 ? 7.477 -1.237 12.180 1.00 96.31 205 ALA A CA 1
ATOM 1587 C C . ALA A 1 205 ? 7.008 -2.527 11.484 1.00 96.31 205 ALA A C 1
ATOM 1589 O O . ALA A 1 205 ? 7.798 -3.193 10.813 1.00 96.31 205 ALA A O 1
ATOM 1590 N N . PHE A 1 206 ? 5.717 -2.856 11.602 1.00 95.88 206 PHE A N 1
ATOM 1591 C CA . PHE A 1 206 ? 5.107 -4.005 10.931 1.00 95.88 206 PHE A CA 1
ATOM 1592 C C . PHE A 1 206 ? 5.183 -3.849 9.406 1.00 95.88 206 PHE A C 1
ATOM 1594 O O . PHE A 1 206 ? 5.652 -4.749 8.712 1.00 95.88 206 PHE A O 1
ATOM 1601 N N . SER A 1 207 ? 4.809 -2.677 8.885 1.00 95.88 207 SER A N 1
ATOM 1602 C CA . SER A 1 207 ? 4.886 -2.362 7.450 1.00 95.88 207 SER A CA 1
ATOM 1603 C C . SER A 1 207 ? 6.316 -2.503 6.917 1.00 95.88 207 SER A C 1
ATOM 1605 O O . SER A 1 207 ? 6.536 -3.121 5.877 1.00 95.88 207 SER A O 1
ATOM 1607 N N . THR A 1 208 ? 7.302 -2.001 7.667 1.00 97.50 208 THR A N 1
ATOM 1608 C CA . THR A 1 208 ? 8.727 -2.079 7.315 1.00 97.50 208 THR A CA 1
ATOM 1609 C C . THR A 1 208 ? 9.218 -3.523 7.243 1.00 97.50 208 THR A C 1
ATOM 1611 O O . THR A 1 208 ? 9.882 -3.886 6.274 1.00 97.50 208 THR A O 1
ATOM 1614 N N . LEU A 1 209 ? 8.866 -4.365 8.223 1.00 97.81 209 LEU A N 1
ATOM 1615 C CA . LEU A 1 209 ? 9.245 -5.782 8.228 1.00 97.81 209 LEU A CA 1
ATOM 1616 C C . LEU A 1 209 ? 8.771 -6.491 6.952 1.00 97.81 209 LEU A C 1
ATOM 1618 O O . LEU A 1 209 ? 9.563 -7.134 6.264 1.00 97.81 209 LEU A O 1
ATOM 1622 N N . PHE A 1 210 ? 7.485 -6.361 6.623 1.00 98.25 210 PHE A N 1
ATOM 1623 C CA . PHE A 1 210 ? 6.913 -7.038 5.458 1.00 98.25 210 PHE A CA 1
ATOM 1624 C C . PHE A 1 210 ? 7.370 -6.427 4.133 1.00 98.25 210 PHE A C 1
ATOM 1626 O O . PHE A 1 210 ? 7.510 -7.155 3.152 1.00 98.25 210 PHE A O 1
ATOM 1633 N N . ASN A 1 211 ? 7.701 -5.135 4.113 1.00 98.06 211 ASN A N 1
ATOM 1634 C CA . ASN A 1 211 ? 8.358 -4.510 2.972 1.00 98.06 211 ASN A CA 1
ATOM 1635 C C . ASN A 1 211 ? 9.745 -5.128 2.713 1.00 98.06 211 ASN A C 1
ATOM 1637 O O . ASN A 1 211 ? 10.053 -5.475 1.577 1.00 98.06 211 ASN A O 1
ATOM 1641 N N . VAL A 1 212 ? 10.559 -5.347 3.754 1.00 98.38 212 VAL A N 1
ATOM 1642 C CA . VAL A 1 212 ? 11.869 -6.020 3.624 1.00 98.38 212 VAL A CA 1
ATOM 1643 C C . VAL A 1 212 ? 11.710 -7.451 3.104 1.00 98.38 212 VAL A C 1
ATOM 1645 O O . VAL A 1 212 ? 12.424 -7.852 2.184 1.00 98.38 212 VAL A O 1
ATOM 1648 N N . ILE A 1 213 ? 10.741 -8.204 3.634 1.00 98.50 213 ILE A N 1
ATOM 1649 C CA . ILE A 1 213 ? 10.422 -9.553 3.139 1.00 98.50 213 ILE A CA 1
ATOM 1650 C C . ILE A 1 213 ? 10.028 -9.500 1.656 1.00 98.50 213 ILE A C 1
ATOM 1652 O O . ILE A 1 213 ? 10.545 -10.275 0.851 1.00 98.50 213 ILE A O 1
ATOM 1656 N N . GLY A 1 214 ? 9.154 -8.566 1.278 1.00 98.44 214 GLY A N 1
ATOM 1657 C CA . GLY A 1 214 ? 8.709 -8.391 -0.102 1.00 98.44 214 GLY A CA 1
ATOM 1658 C C . GLY A 1 214 ? 9.818 -7.982 -1.067 1.00 98.44 214 GLY A C 1
ATOM 1659 O O . GLY A 1 214 ? 9.837 -8.472 -2.192 1.00 98.44 214 GLY A O 1
ATOM 1660 N N . ILE A 1 215 ? 10.793 -7.179 -0.630 1.00 98.50 215 ILE A N 1
ATOM 1661 C CA . ILE A 1 215 ? 12.005 -6.899 -1.417 1.00 98.50 215 ILE A CA 1
ATOM 1662 C C . ILE A 1 215 ? 12.770 -8.200 -1.687 1.00 98.50 215 ILE A C 1
ATOM 1664 O O . ILE A 1 215 ? 13.140 -8.456 -2.831 1.00 98.50 215 ILE A O 1
ATOM 1668 N N . GLY A 1 216 ? 12.967 -9.048 -0.670 1.00 98.38 216 GLY A N 1
ATOM 1669 C CA . GLY A 1 216 ? 13.621 -10.351 -0.836 1.00 98.38 216 GLY A CA 1
ATOM 1670 C C . GLY A 1 216 ? 12.895 -11.251 -1.843 1.00 98.38 216 GLY A C 1
ATOM 1671 O O . GLY A 1 216 ? 13.520 -11.791 -2.758 1.00 98.38 216 GLY A O 1
ATOM 1672 N N . VAL A 1 217 ? 11.564 -11.341 -1.735 1.00 98.25 217 VAL A N 1
ATOM 1673 C CA . VAL A 1 217 ? 10.714 -12.058 -2.704 1.00 98.25 217 VAL A CA 1
ATOM 1674 C C . VAL A 1 217 ? 10.851 -11.459 -4.107 1.00 98.25 217 VAL A C 1
ATOM 1676 O O . VAL A 1 217 ? 11.030 -12.193 -5.077 1.00 98.25 217 VAL A O 1
ATOM 1679 N N . GLY A 1 218 ? 10.821 -10.131 -4.225 1.00 98.12 218 GLY A N 1
ATOM 1680 C CA . GLY A 1 218 ? 10.982 -9.412 -5.486 1.00 98.12 218 GLY A CA 1
ATOM 1681 C C . GLY A 1 218 ? 12.324 -9.681 -6.160 1.00 98.12 218 GLY A C 1
ATOM 1682 O O . GLY A 1 218 ? 12.355 -9.933 -7.361 1.00 98.12 218 GLY A O 1
ATOM 1683 N N . ILE A 1 219 ? 13.424 -9.691 -5.400 1.00 98.19 219 ILE A N 1
ATOM 1684 C CA . ILE A 1 219 ? 14.769 -10.006 -5.910 1.00 98.19 219 ILE A CA 1
ATOM 1685 C C . ILE A 1 219 ? 14.818 -11.448 -6.421 1.00 98.19 219 ILE A C 1
ATOM 1687 O O . ILE A 1 219 ? 15.313 -11.691 -7.522 1.00 98.19 219 ILE A O 1
ATOM 1691 N N . GLN A 1 220 ? 14.267 -12.395 -5.658 1.00 97.88 220 GLN A N 1
ATOM 1692 C CA . GLN A 1 220 ? 14.214 -13.799 -6.061 1.00 97.88 220 GLN A CA 1
ATOM 1693 C C . GLN A 1 220 ? 13.379 -14.003 -7.334 1.00 97.88 220 GLN A C 1
ATOM 1695 O O . GLN A 1 220 ? 13.755 -14.789 -8.204 1.00 97.88 220 GLN A O 1
ATOM 1700 N N . LEU A 1 221 ? 12.257 -13.290 -7.473 1.00 97.06 221 LEU A N 1
ATOM 1701 C CA . LEU A 1 221 ? 11.448 -13.308 -8.693 1.00 97.06 221 LEU A CA 1
ATOM 1702 C C . LEU A 1 221 ? 12.201 -12.681 -9.872 1.00 97.06 221 LEU A C 1
ATOM 1704 O O . LEU A 1 221 ? 12.234 -13.273 -10.952 1.00 97.06 221 LEU A O 1
ATOM 1708 N N . ALA A 1 222 ? 12.828 -11.520 -9.662 1.00 96.31 222 ALA A N 1
ATOM 1709 C CA . ALA A 1 222 ? 13.598 -10.776 -10.661 1.00 96.31 222 ALA A CA 1
ATOM 1710 C C . ALA A 1 222 ? 14.774 -11.580 -11.238 1.00 96.31 222 ALA A C 1
ATOM 1712 O O . ALA A 1 222 ? 15.075 -11.440 -12.425 1.00 96.31 222 ALA A O 1
ATOM 1713 N N . SER A 1 223 ? 15.418 -12.419 -10.418 1.00 95.06 223 SER A N 1
ATOM 1714 C CA . SER A 1 223 ? 16.544 -13.275 -10.815 1.00 95.06 223 SER A CA 1
ATOM 1715 C C . SER A 1 223 ? 16.129 -14.617 -11.429 1.00 95.06 223 SER A C 1
ATOM 1717 O O . SER A 1 223 ? 16.972 -15.305 -11.999 1.00 95.06 223 SER A O 1
ATOM 1719 N N . THR A 1 224 ? 14.849 -14.992 -11.338 1.00 95.38 224 THR A N 1
ATOM 1720 C CA . THR A 1 224 ? 14.328 -16.268 -11.851 1.00 95.38 224 THR A CA 1
ATOM 1721 C C . THR A 1 224 ? 13.304 -16.040 -12.963 1.00 95.38 224 THR A C 1
ATOM 1723 O O . THR A 1 224 ? 13.667 -15.691 -14.085 1.00 95.38 224 THR A O 1
ATOM 1726 N N . ILE A 1 225 ? 12.012 -16.204 -12.672 1.00 92.31 225 ILE A N 1
ATOM 1727 C CA . ILE A 1 225 ? 10.918 -16.163 -13.651 1.00 92.31 225 ILE A CA 1
ATOM 1728 C C . ILE A 1 225 ? 10.860 -14.789 -14.334 1.00 92.31 225 ILE A C 1
ATOM 1730 O O . ILE A 1 225 ? 10.691 -14.698 -15.551 1.00 92.31 225 ILE A O 1
ATOM 1734 N N . CYS A 1 226 ? 11.070 -13.714 -13.569 1.00 94.75 226 CYS A N 1
ATOM 1735 C CA . CYS A 1 226 ? 11.011 -12.340 -14.063 1.00 94.75 226 CYS A CA 1
ATOM 1736 C C . CYS A 1 226 ? 12.329 -11.846 -14.676 1.00 94.75 226 CYS A C 1
ATOM 1738 O O . CYS A 1 226 ? 12.424 -10.666 -15.019 1.00 94.75 226 CYS A O 1
ATOM 1740 N N . ALA A 1 227 ? 13.326 -12.713 -14.885 1.00 93.19 227 ALA A N 1
ATOM 1741 C CA . ALA A 1 227 ? 14.479 -12.364 -15.714 1.00 93.19 227 ALA A CA 1
ATOM 1742 C C . ALA A 1 227 ? 14.032 -12.041 -17.154 1.00 93.19 227 ALA A C 1
ATOM 1744 O O . ALA A 1 227 ? 14.521 -11.094 -17.769 1.00 93.19 227 ALA A O 1
ATOM 1745 N N . SER A 1 228 ? 13.024 -12.764 -17.655 1.00 95.06 228 SER A N 1
ATOM 1746 C CA . SER A 1 228 ? 12.392 -12.513 -18.953 1.00 95.06 228 SER A CA 1
ATOM 1747 C C . SER A 1 228 ? 11.257 -11.484 -18.866 1.00 95.06 228 SER A C 1
ATOM 1749 O O . SER A 1 228 ? 10.604 -11.331 -17.832 1.00 95.06 228 SER A O 1
ATOM 1751 N N . MET A 1 229 ? 10.973 -10.799 -19.978 1.00 94.50 229 MET A N 1
ATOM 1752 C CA . MET A 1 229 ? 9.811 -9.907 -20.072 1.00 94.50 229 MET A CA 1
ATOM 1753 C C . MET A 1 229 ? 8.486 -10.678 -19.981 1.00 94.50 229 MET A C 1
ATOM 1755 O O . MET A 1 229 ? 7.572 -10.240 -19.294 1.00 94.50 229 MET A O 1
ATOM 1759 N N . GLN A 1 230 ? 8.393 -11.861 -20.595 1.00 95.50 230 GLN A N 1
ATOM 1760 C CA . GLN A 1 230 ? 7.198 -12.710 -20.507 1.00 95.50 230 GLN A CA 1
ATOM 1761 C C . GLN A 1 230 ? 6.861 -13.072 -19.055 1.00 95.50 230 GLN A C 1
ATOM 1763 O O . GLN A 1 230 ? 5.710 -12.959 -18.644 1.00 95.50 230 GLN A O 1
ATOM 1768 N N . GLY A 1 231 ? 7.870 -13.422 -18.250 1.00 95.94 231 GLY A N 1
ATOM 1769 C CA . GLY A 1 231 ? 7.677 -13.688 -16.827 1.00 95.94 231 GLY A CA 1
ATOM 1770 C C . GLY A 1 231 ? 7.178 -12.468 -16.055 1.00 95.94 231 GLY A C 1
ATOM 1771 O O . GLY A 1 231 ? 6.255 -12.601 -15.255 1.00 95.94 231 GLY A O 1
ATOM 1772 N N . LYS A 1 232 ? 7.704 -11.268 -16.344 1.00 96.44 232 LYS A N 1
ATOM 1773 C CA . LYS A 1 232 ? 7.205 -10.010 -15.755 1.00 96.44 232 LYS A CA 1
ATOM 1774 C C . LYS A 1 232 ? 5.745 -9.729 -16.129 1.00 96.44 232 LYS A C 1
ATOM 1776 O O . LYS A 1 232 ? 4.977 -9.313 -15.267 1.00 96.44 232 LYS A O 1
ATOM 1781 N N . LEU A 1 233 ? 5.354 -9.991 -17.380 1.00 96.12 233 LEU A N 1
ATOM 1782 C CA . LEU A 1 233 ? 3.981 -9.801 -17.870 1.00 96.12 233 LEU A CA 1
ATOM 1783 C C . LEU A 1 233 ? 2.967 -10.758 -17.229 1.00 96.12 233 LEU A C 1
ATOM 1785 O O . LEU A 1 233 ? 1.781 -10.452 -17.218 1.00 96.12 233 LEU A O 1
ATOM 1789 N N . VAL A 1 234 ? 3.417 -11.887 -16.678 1.00 96.31 234 VAL A N 1
ATOM 1790 C CA . VAL A 1 234 ? 2.563 -12.810 -15.915 1.00 96.31 234 VAL A CA 1
ATOM 1791 C C . VAL A 1 234 ? 2.601 -12.475 -14.423 1.00 96.31 234 VAL A C 1
ATOM 1793 O O . VAL A 1 234 ? 1.561 -12.271 -13.801 1.00 96.31 234 VAL A O 1
ATOM 1796 N N . ALA A 1 235 ? 3.796 -12.385 -13.837 1.00 96.81 235 ALA A N 1
ATOM 1797 C CA . ALA A 1 235 ? 3.966 -12.183 -12.402 1.00 96.81 235 ALA A CA 1
ATOM 1798 C C . ALA A 1 235 ? 3.505 -10.795 -11.936 1.00 96.81 235 ALA A C 1
ATOM 1800 O O . ALA A 1 235 ? 2.905 -10.688 -10.870 1.00 96.81 235 ALA A O 1
ATOM 1801 N N . GLY A 1 236 ? 3.746 -9.743 -12.725 1.00 97.19 236 GLY A N 1
ATOM 1802 C CA . GLY A 1 236 ? 3.359 -8.370 -12.394 1.00 97.19 236 GLY A CA 1
ATOM 1803 C C . GLY A 1 236 ? 1.849 -8.223 -12.168 1.00 97.19 236 GLY A C 1
ATOM 1804 O O . GLY A 1 236 ? 1.440 -7.864 -11.064 1.00 97.19 236 GLY A O 1
ATOM 1805 N N . PRO A 1 237 ? 0.992 -8.559 -13.149 1.00 97.75 237 PRO A N 1
ATOM 1806 C CA . PRO A 1 237 ? -0.457 -8.508 -12.966 1.00 97.75 237 PRO A CA 1
ATOM 1807 C C . PRO A 1 237 ? -0.963 -9.396 -11.825 1.00 97.75 237 PRO A C 1
ATOM 1809 O O . PRO A 1 237 ? -1.832 -8.966 -11.074 1.00 97.75 237 PRO A O 1
ATOM 1812 N N . LEU A 1 238 ? -0.403 -10.598 -11.639 1.00 98.00 238 LEU A N 1
ATOM 1813 C CA . LEU A 1 238 ? -0.783 -11.473 -10.523 1.00 98.00 238 LEU A CA 1
ATOM 1814 C C . LEU A 1 238 ? -0.469 -10.840 -9.163 1.00 98.00 238 LEU A C 1
ATOM 1816 O O . LEU A 1 238 ? -1.330 -10.816 -8.284 1.00 98.00 238 LEU A O 1
ATOM 1820 N N . LEU A 1 239 ? 0.738 -10.291 -8.995 1.00 98.06 239 LEU A N 1
ATOM 1821 C CA . LEU A 1 239 ? 1.118 -9.579 -7.776 1.00 98.06 239 LEU A CA 1
ATOM 1822 C C . LEU A 1 239 ? 0.228 -8.354 -7.544 1.00 98.06 239 LEU A C 1
ATOM 1824 O O . LEU A 1 239 ? -0.179 -8.131 -6.409 1.00 98.06 239 LEU A O 1
ATOM 1828 N N . SER A 1 240 ? -0.120 -7.609 -8.599 1.00 98.19 240 SER A N 1
ATOM 1829 C CA . SER A 1 240 ? -1.014 -6.446 -8.507 1.00 98.19 240 SER A CA 1
ATOM 1830 C C . SER A 1 240 ? -2.438 -6.846 -8.107 1.00 98.19 240 SER A C 1
ATOM 1832 O O . SER A 1 240 ? -3.033 -6.232 -7.226 1.00 98.19 240 SER A O 1
ATOM 1834 N N . ILE A 1 241 ? -2.976 -7.940 -8.655 1.00 98.25 241 ILE A N 1
ATOM 1835 C CA . ILE A 1 241 ? -4.291 -8.461 -8.248 1.00 98.25 241 ILE A CA 1
ATOM 1836 C C . ILE A 1 241 ? -4.285 -8.836 -6.761 1.00 98.25 241 ILE A C 1
ATOM 1838 O O . ILE A 1 241 ? -5.203 -8.459 -6.031 1.00 98.25 241 ILE A O 1
ATOM 1842 N N . ILE A 1 242 ? -3.249 -9.543 -6.293 1.00 98.50 242 ILE A N 1
ATOM 1843 C CA . ILE A 1 242 ? -3.121 -9.917 -4.875 1.00 98.50 242 ILE A CA 1
ATOM 1844 C C . ILE A 1 242 ? -2.961 -8.666 -4.001 1.00 98.50 242 ILE A C 1
ATOM 1846 O O . ILE A 1 242 ? -3.578 -8.584 -2.934 1.00 98.50 242 ILE A O 1
ATOM 1850 N N . HIS A 1 243 ? -2.174 -7.689 -4.454 1.00 98.31 243 HIS A N 1
ATOM 1851 C CA . HIS A 1 243 ? -1.974 -6.410 -3.781 1.00 98.31 243 HIS A CA 1
ATOM 1852 C C . HIS A 1 243 ? -3.309 -5.674 -3.594 1.00 98.31 243 HIS A C 1
ATOM 1854 O O . HIS A 1 243 ? -3.723 -5.442 -2.457 1.00 98.31 243 HIS A O 1
ATOM 1860 N N . LEU A 1 244 ? -4.049 -5.411 -4.675 1.00 97.50 244 LEU A N 1
ATOM 1861 C CA . LEU A 1 244 ? -5.331 -4.697 -4.627 1.00 97.50 244 LEU A CA 1
ATOM 1862 C C . LEU A 1 244 ? -6.418 -5.463 -3.868 1.00 97.50 244 LEU A C 1
ATOM 1864 O O . LEU A 1 244 ? -7.203 -4.856 -3.135 1.00 97.50 244 LEU A O 1
ATOM 1868 N N . TYR A 1 245 ? -6.452 -6.792 -3.991 1.00 97.50 245 TYR A N 1
ATOM 1869 C CA . TYR A 1 245 ? -7.342 -7.627 -3.187 1.00 97.50 245 TYR A CA 1
ATOM 1870 C C . TYR A 1 245 ? -7.048 -7.472 -1.689 1.00 97.50 245 TYR A C 1
ATOM 1872 O O . TYR A 1 245 ? -7.968 -7.280 -0.892 1.00 97.50 245 TYR A O 1
ATOM 1880 N N . SER A 1 246 ? -5.767 -7.481 -1.311 1.00 97.88 246 SER A N 1
ATOM 1881 C CA . SER A 1 246 ? -5.344 -7.300 0.080 1.00 97.88 246 SER A CA 1
ATOM 1882 C C . SER A 1 246 ? -5.734 -5.920 0.611 1.00 97.88 246 SER A C 1
ATOM 1884 O O . SER A 1 246 ? -6.284 -5.828 1.705 1.00 97.88 246 SER A O 1
ATOM 1886 N N . VAL A 1 247 ? -5.553 -4.856 -0.180 1.00 97.12 247 VAL A N 1
ATOM 1887 C CA . VAL A 1 247 ? -5.992 -3.498 0.195 1.00 97.12 247 VAL A CA 1
ATOM 1888 C C . VAL A 1 247 ? -7.510 -3.437 0.372 1.00 97.12 247 VAL A C 1
ATOM 1890 O O . VAL A 1 247 ? -8.001 -2.832 1.326 1.00 97.12 247 VAL A O 1
ATOM 1893 N N . SER A 1 248 ? -8.273 -4.087 -0.511 1.00 96.06 248 SER A N 1
ATOM 1894 C CA . SER A 1 248 ? -9.735 -4.162 -0.400 1.00 96.06 248 SER A CA 1
ATOM 1895 C C . SER A 1 248 ? -10.159 -4.816 0.906 1.00 96.06 248 SER A C 1
ATOM 1897 O O . SER A 1 248 ? -10.964 -4.251 1.648 1.00 96.06 248 SER A O 1
ATOM 1899 N N . GLU A 1 249 ? -9.586 -5.968 1.236 1.00 96.00 249 GLU A N 1
ATOM 1900 C CA . GLU A 1 249 ? -9.916 -6.659 2.476 1.00 96.00 249 GLU A CA 1
ATOM 1901 C C . GLU A 1 249 ? -9.434 -5.903 3.730 1.00 96.00 249 GLU A C 1
ATOM 1903 O O . GLU A 1 249 ? -10.165 -5.844 4.724 1.00 96.00 249 GLU A O 1
ATOM 1908 N N . GLU A 1 250 ? -8.265 -5.251 3.678 1.00 95.44 250 GLU A N 1
ATOM 1909 C CA . GLU A 1 250 ? -7.778 -4.347 4.731 1.00 95.44 250 GLU A CA 1
ATOM 1910 C C . GLU A 1 250 ? -8.796 -3.218 4.995 1.00 95.44 250 GLU A C 1
ATOM 1912 O O . GLU A 1 250 ? -9.195 -2.960 6.138 1.00 95.44 250 GLU A O 1
ATOM 1917 N N . MET A 1 251 ? -9.272 -2.558 3.935 1.00 95.94 251 MET A N 1
ATOM 1918 C CA . MET A 1 251 ? -10.234 -1.458 4.046 1.00 95.94 251 MET A CA 1
ATOM 1919 C C . MET A 1 251 ? -11.618 -1.924 4.502 1.00 95.94 251 MET A C 1
ATOM 1921 O O . MET A 1 251 ? -12.275 -1.223 5.279 1.00 95.94 251 MET A O 1
ATOM 1925 N N . ARG A 1 252 ? -12.060 -3.117 4.090 1.00 94.25 252 ARG A N 1
ATOM 1926 C CA . ARG A 1 252 ? -13.307 -3.732 4.581 1.00 94.25 252 ARG A CA 1
ATOM 1927 C C . ARG A 1 252 ? -13.246 -4.032 6.079 1.00 94.25 252 ARG A C 1
ATOM 1929 O O . ARG A 1 252 ? -14.238 -3.831 6.772 1.00 94.25 252 ARG A O 1
ATOM 1936 N N . ALA A 1 253 ? -12.085 -4.436 6.593 1.00 94.88 253 ALA A N 1
ATOM 1937 C CA . ALA A 1 253 ? -11.880 -4.680 8.020 1.00 94.88 253 ALA A CA 1
ATOM 1938 C C . ALA A 1 253 ? -11.796 -3.397 8.872 1.00 94.88 253 ALA A C 1
ATOM 1940 O O . ALA A 1 253 ? -11.901 -3.477 10.092 1.00 94.88 253 ALA A O 1
ATOM 1941 N N . THR A 1 254 ? -11.623 -2.221 8.258 1.00 96.00 254 THR A N 1
ATOM 1942 C CA . THR A 1 254 ? -11.409 -0.955 8.977 1.00 96.00 254 THR A CA 1
ATOM 1943 C C . THR A 1 254 ? -12.732 -0.332 9.464 1.00 96.00 254 THR A C 1
ATOM 1945 O O . THR A 1 254 ? -13.573 0.032 8.629 1.00 96.00 254 THR A O 1
ATOM 1948 N N . PRO A 1 255 ? -12.942 -0.145 10.781 1.00 94.31 255 PRO A N 1
ATOM 1949 C CA . PRO A 1 255 ? -14.176 0.400 11.346 1.00 94.31 255 PRO A CA 1
ATOM 1950 C C . PRO A 1 255 ? -14.147 1.938 11.403 1.00 94.31 255 PRO A C 1
ATOM 1952 O O . PRO A 1 255 ? -14.120 2.524 12.481 1.00 94.31 255 PRO A O 1
ATOM 1955 N N . ILE A 1 256 ? -14.139 2.610 10.243 1.00 93.56 256 ILE A N 1
ATOM 1956 C CA . ILE A 1 256 ? -14.072 4.084 10.181 1.00 93.56 256 ILE A CA 1
ATOM 1957 C C . ILE A 1 256 ? -15.189 4.722 11.019 1.00 93.56 256 ILE A C 1
ATOM 1959 O O . ILE A 1 256 ? -16.372 4.510 10.761 1.00 93.56 256 ILE A O 1
ATOM 1963 N N . ASN A 1 257 ? -14.784 5.540 11.988 1.00 87.62 257 ASN A N 1
ATOM 1964 C CA . ASN A 1 257 ? -15.629 6.155 13.012 1.00 87.62 257 ASN A CA 1
ATOM 1965 C C . ASN A 1 257 ? -16.146 7.558 12.637 1.00 87.62 257 ASN A C 1
ATOM 1967 O O . ASN A 1 257 ? -16.728 8.241 13.474 1.00 87.62 257 ASN A O 1
ATOM 1971 N N . THR A 1 258 ? -15.964 7.988 11.386 1.00 88.88 258 THR A N 1
ATOM 1972 C CA . THR A 1 258 ? -16.505 9.247 10.851 1.00 88.88 258 THR A CA 1
ATOM 1973 C C . THR A 1 258 ? -17.685 8.984 9.924 1.00 88.88 258 THR A C 1
ATOM 1975 O O . THR A 1 258 ? -17.677 8.028 9.146 1.00 88.88 258 THR A O 1
ATOM 1978 N N . LEU A 1 259 ? -18.701 9.845 9.945 1.00 87.88 259 LEU A N 1
ATOM 1979 C CA . LEU A 1 259 ? -19.823 9.746 9.014 1.00 87.88 259 LEU A CA 1
ATOM 1980 C C . LEU A 1 259 ? -19.457 10.362 7.658 1.00 87.88 259 LEU A C 1
ATOM 1982 O O . LEU A 1 259 ? -18.983 11.490 7.576 1.00 87.88 259 LEU A O 1
ATOM 1986 N N . ASN A 1 260 ? -19.699 9.608 6.590 1.00 87.88 260 ASN A N 1
ATOM 1987 C CA . ASN A 1 260 ? -19.757 10.119 5.221 1.00 87.88 260 ASN A CA 1
ATOM 1988 C C . ASN A 1 260 ? -21.198 9.946 4.706 1.00 87.88 260 ASN A C 1
ATOM 1990 O O . ASN A 1 260 ? -21.966 9.211 5.333 1.00 87.88 260 ASN A O 1
ATOM 1994 N N . PRO A 1 261 ? -21.590 10.550 3.567 1.00 86.62 261 PRO A N 1
ATOM 1995 C CA . PRO A 1 261 ? -22.964 10.450 3.068 1.00 86.62 261 PRO A CA 1
ATOM 1996 C C . PRO A 1 261 ? -23.510 9.013 2.987 1.00 86.62 261 PRO A C 1
ATOM 1998 O O . PRO A 1 261 ? -24.690 8.786 3.233 1.00 86.62 261 PRO A O 1
ATOM 2001 N N . ARG A 1 262 ? -22.650 8.021 2.715 1.00 84.69 262 ARG A N 1
ATOM 2002 C CA . ARG A 1 262 ? -23.038 6.604 2.615 1.00 84.69 262 ARG A CA 1
ATOM 2003 C C . ARG A 1 262 ? -23.275 5.963 3.968 1.00 84.69 262 ARG A C 1
ATOM 2005 O O . ARG A 1 262 ? -24.306 5.334 4.164 1.00 84.69 262 ARG A O 1
ATOM 2012 N N . ARG A 1 263 ? -22.324 6.111 4.894 1.00 89.19 263 ARG A N 1
ATOM 2013 C CA . ARG A 1 263 ? -22.440 5.596 6.261 1.00 89.19 263 ARG A CA 1
ATOM 2014 C C . ARG A 1 263 ? -23.637 6.245 6.949 1.00 89.19 263 ARG A C 1
ATOM 2016 O O . ARG A 1 263 ? -24.404 5.531 7.578 1.00 89.19 263 ARG A O 1
ATOM 2023 N N . THR A 1 264 ? -23.873 7.538 6.716 1.00 91.12 264 THR A N 1
ATOM 2024 C CA . THR A 1 264 ? -25.092 8.226 7.159 1.00 91.12 264 THR A CA 1
ATOM 2025 C C . THR A 1 264 ? -26.347 7.587 6.567 1.00 91.12 264 THR A C 1
ATOM 2027 O O . THR A 1 264 ? -27.238 7.214 7.322 1.00 91.12 264 THR A O 1
ATOM 2030 N N . ALA A 1 265 ? -26.416 7.396 5.244 1.00 89.88 265 ALA A N 1
ATOM 2031 C CA . ALA A 1 265 ? -27.577 6.774 4.604 1.00 89.88 265 ALA A CA 1
ATOM 2032 C C . ALA A 1 265 ? -27.850 5.351 5.124 1.00 89.88 265 ALA A C 1
ATOM 2034 O O . ALA A 1 265 ? -29.002 4.987 5.343 1.00 89.88 265 ALA A O 1
ATOM 2035 N N . MET A 1 266 ? -26.802 4.557 5.364 1.00 89.75 266 MET A N 1
ATOM 2036 C CA . MET A 1 266 ? -26.929 3.213 5.935 1.00 89.75 266 MET A CA 1
ATOM 2037 C C . MET A 1 266 ? -27.470 3.247 7.367 1.00 89.75 266 MET A C 1
ATOM 2039 O O . MET A 1 266 ? -28.422 2.532 7.657 1.00 89.75 266 MET A O 1
ATOM 2043 N N . VAL A 1 267 ? -26.918 4.108 8.230 1.00 92.56 267 VAL A N 1
ATOM 2044 C CA . VAL A 1 267 ? -27.383 4.266 9.620 1.00 92.56 267 VAL A CA 1
ATOM 2045 C C . VAL A 1 267 ? -28.841 4.716 9.664 1.00 92.56 267 VAL A C 1
ATOM 2047 O O . VAL A 1 267 ? -29.629 4.152 10.416 1.00 92.56 267 VAL A O 1
ATOM 2050 N N . VAL A 1 268 ? -29.222 5.694 8.836 1.00 93.25 268 VAL A N 1
ATOM 2051 C CA . VAL A 1 268 ? -30.611 6.169 8.749 1.00 93.25 268 VAL A CA 1
ATOM 2052 C C . VAL A 1 268 ? -31.536 5.051 8.267 1.00 93.25 268 VAL A C 1
ATOM 2054 O O . VAL A 1 268 ? -32.597 4.848 8.849 1.00 93.25 268 VAL A O 1
ATOM 2057 N N . ALA A 1 269 ? -31.136 4.285 7.248 1.00 91.00 269 ALA A N 1
ATOM 2058 C CA . ALA A 1 269 ? -31.935 3.170 6.749 1.00 91.00 269 ALA A CA 1
ATOM 2059 C C . ALA A 1 269 ? -32.129 2.063 7.799 1.00 91.00 269 ALA A C 1
ATOM 2061 O O . ALA A 1 269 ? -33.227 1.515 7.902 1.00 91.00 269 ALA A O 1
ATOM 2062 N N . ASP A 1 270 ? -31.096 1.741 8.580 1.00 92.50 270 ASP A N 1
ATOM 2063 C CA . ASP A 1 270 ? -31.183 0.744 9.654 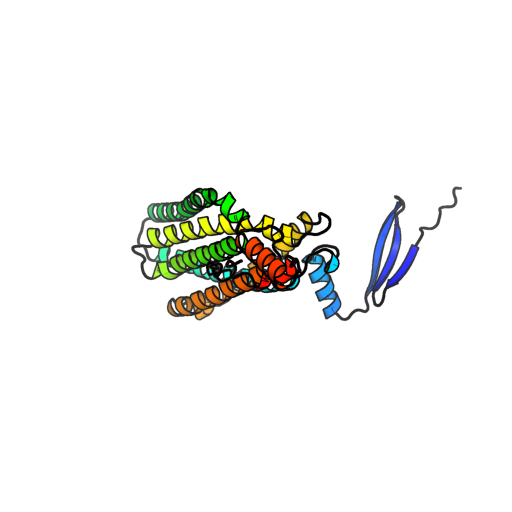1.00 92.50 270 ASP A CA 1
ATOM 2064 C C . ASP A 1 270 ? -32.074 1.229 10.802 1.00 92.50 270 ASP A C 1
ATOM 2066 O O . ASP A 1 270 ? -32.904 0.468 11.308 1.00 92.50 270 ASP A O 1
ATOM 2070 N N . PHE A 1 271 ? -31.972 2.514 11.151 1.00 94.88 271 PHE A N 1
ATOM 2071 C CA . PHE A 1 271 ? -32.818 3.132 12.165 1.00 94.88 271 PHE A CA 1
ATOM 2072 C C . PHE A 1 271 ? -34.293 3.138 11.749 1.00 94.88 271 PHE A C 1
ATOM 2074 O O . PHE A 1 271 ? -35.146 2.720 12.526 1.00 94.88 271 PHE A O 1
ATOM 2081 N N . LEU A 1 272 ? -34.599 3.529 10.508 1.00 95.25 272 LEU A N 1
ATOM 2082 C CA . LEU A 1 272 ? -35.974 3.548 9.997 1.00 95.25 272 LEU A CA 1
ATOM 2083 C C . LEU A 1 272 ? -36.592 2.146 9.892 1.00 95.25 272 LEU A C 1
ATOM 2085 O O . LEU A 1 272 ? -37.795 1.997 10.086 1.00 95.25 272 LEU A O 1
ATOM 2089 N N . LYS A 1 273 ? -35.794 1.116 9.580 1.00 93.69 273 LYS A N 1
ATOM 2090 C CA . LYS A 1 273 ? -36.295 -0.258 9.392 1.00 93.69 273 LYS A CA 1
ATOM 2091 C C . LYS A 1 273 ? -36.406 -1.060 10.683 1.00 93.69 273 LYS A C 1
ATOM 2093 O O . LYS A 1 273 ? -37.323 -1.864 10.808 1.00 93.69 273 LYS A O 1
ATOM 2098 N N . ALA A 1 274 ? -35.450 -0.903 11.594 1.00 93.19 274 ALA A N 1
ATOM 2099 C CA . ALA A 1 274 ? -35.303 -1.777 12.758 1.00 93.19 274 ALA A CA 1
ATOM 2100 C C . ALA A 1 274 ? -35.231 -1.023 14.095 1.00 93.19 274 ALA A C 1
ATOM 2102 O O . ALA A 1 274 ? -35.171 -1.665 15.140 1.00 93.19 274 ALA A O 1
ATOM 2103 N N . GLY A 1 275 ? -35.205 0.316 14.092 1.00 93.56 275 GLY A N 1
ATOM 2104 C CA . GLY A 1 275 ? -35.005 1.121 15.302 1.00 93.56 275 GLY A CA 1
ATOM 2105 C C . GLY A 1 275 ? -33.591 1.024 15.887 1.00 93.56 275 GLY A C 1
ATOM 2106 O O . GLY A 1 275 ? -33.378 1.402 17.036 1.00 93.56 275 GLY A O 1
ATOM 2107 N N . ILE A 1 276 ? -32.621 0.503 15.124 1.00 93.44 276 ILE A N 1
ATOM 2108 C CA . ILE A 1 276 ? -31.248 0.241 15.580 1.00 93.44 276 ILE A CA 1
ATOM 2109 C C . ILE A 1 276 ? -30.292 1.275 14.979 1.00 93.44 276 ILE A C 1
ATOM 2111 O O . ILE A 1 276 ? -30.336 1.555 13.783 1.00 93.44 276 ILE A O 1
ATOM 2115 N N . VAL A 1 277 ? -29.374 1.796 15.795 1.00 93.56 277 VAL A N 1
ATOM 2116 C CA . VAL A 1 277 ? -28.252 2.626 15.334 1.00 93.56 277 VAL A CA 1
ATOM 2117 C C . VAL A 1 277 ? -27.014 1.741 15.194 1.00 93.56 277 VAL A C 1
ATOM 2119 O O . VAL A 1 277 ? -26.394 1.371 16.188 1.00 93.56 277 VAL A O 1
ATOM 2122 N N . SER A 1 278 ? -26.668 1.366 13.960 1.00 92.56 278 SER A N 1
ATOM 2123 C CA . SER A 1 278 ? -25.501 0.517 13.686 1.00 92.56 278 SER A CA 1
ATOM 2124 C C . SER A 1 278 ? -24.180 1.202 14.034 1.00 92.56 278 SER A C 1
ATOM 2126 O O . SER A 1 278 ? -23.961 2.373 13.715 1.00 92.56 278 SER A O 1
ATOM 2128 N N . SER A 1 279 ? -23.266 0.445 14.639 1.00 92.25 279 SER A N 1
ATOM 2129 C CA . SER A 1 279 ? -21.924 0.916 14.978 1.00 92.25 279 SER A CA 1
ATOM 2130 C C . SER A 1 279 ? -20.984 0.896 13.756 1.00 92.25 279 SER A C 1
ATOM 2132 O O . SER A 1 279 ? -21.241 0.190 12.773 1.00 92.25 279 SER A O 1
ATOM 2134 N N . PRO A 1 280 ? -19.834 1.600 13.797 1.00 91.81 280 PRO A N 1
ATOM 2135 C CA . PRO A 1 280 ? -18.804 1.491 12.756 1.00 91.81 280 PRO A CA 1
ATOM 2136 C C . PRO A 1 280 ? -18.348 0.050 12.481 1.00 91.81 280 PRO A C 1
ATOM 2138 O O . PRO A 1 280 ? -18.009 -0.292 11.345 1.00 91.81 280 PRO A O 1
ATOM 2141 N N . ALA A 1 281 ? -18.359 -0.801 13.510 1.00 90.75 281 ALA A N 1
ATOM 2142 C CA . ALA A 1 281 ? -18.023 -2.213 13.409 1.00 90.75 281 ALA A CA 1
ATOM 2143 C C . ALA A 1 281 ? -19.041 -2.996 12.561 1.00 90.75 281 ALA A C 1
ATOM 2145 O O . ALA A 1 281 ? -18.634 -3.809 11.731 1.00 90.75 281 ALA A O 1
ATOM 2146 N N . ASP A 1 282 ? -20.330 -2.686 12.693 1.00 90.19 282 ASP A N 1
ATOM 2147 C CA . ASP A 1 282 ? -21.412 -3.333 11.939 1.00 90.19 282 ASP A CA 1
ATOM 2148 C C . ASP A 1 282 ? -21.424 -2.896 10.467 1.00 90.19 282 ASP A C 1
ATOM 2150 O O . ASP A 1 282 ? -21.717 -3.674 9.554 1.00 90.19 282 ASP A O 1
ATOM 2154 N N . LEU A 1 283 ? -21.081 -1.630 10.216 1.00 90.06 283 LEU A N 1
ATOM 2155 C CA . LEU A 1 283 ? -21.139 -1.027 8.883 1.00 90.06 283 LEU A CA 1
ATOM 2156 C C . LEU A 1 283 ? -19.937 -1.393 8.002 1.00 90.06 283 LEU A C 1
ATOM 2158 O O . LEU A 1 283 ? -20.057 -1.382 6.773 1.00 90.06 283 LEU A O 1
ATOM 2162 N N . ARG A 1 284 ? -18.780 -1.725 8.597 1.00 89.81 284 ARG A N 1
ATOM 2163 C CA . ARG A 1 284 ? -17.486 -1.819 7.887 1.00 89.81 284 ARG A CA 1
ATOM 2164 C C . ARG A 1 284 ? -17.489 -2.751 6.670 1.00 89.81 284 ARG A C 1
ATOM 2166 O O . ARG A 1 284 ? -16.859 -2.416 5.669 1.00 89.81 284 ARG A O 1
ATOM 2173 N N . TYR A 1 285 ? -18.227 -3.864 6.741 1.00 88.75 285 TYR A N 1
ATOM 2174 C CA . TYR A 1 285 ? -18.325 -4.871 5.674 1.00 88.75 285 TYR A CA 1
ATOM 2175 C C . TYR A 1 285 ? -19.488 -4.648 4.701 1.00 88.75 285 TYR A C 1
ATOM 2177 O O . TYR A 1 285 ? -19.504 -5.259 3.632 1.00 88.75 285 TYR A O 1
ATOM 2185 N N . ARG A 1 286 ? -20.451 -3.794 5.067 1.00 88.50 286 ARG A N 1
ATOM 2186 C CA . ARG A 1 286 ? -21.630 -3.460 4.256 1.00 88.50 286 ARG A CA 1
ATOM 2187 C C . ARG A 1 286 ? -21.370 -2.276 3.319 1.00 88.50 286 ARG A C 1
ATOM 2189 O O . ARG A 1 286 ? -22.083 -2.106 2.333 1.00 88.50 286 ARG A O 1
ATOM 2196 N N . GLU A 1 287 ? -20.359 -1.458 3.616 1.00 83.69 287 GLU A N 1
ATOM 2197 C CA . GLU A 1 287 ? -19.949 -0.339 2.766 1.00 83.69 287 GLU A CA 1
ATOM 2198 C C . GLU A 1 287 ? -19.402 -0.853 1.423 1.00 83.69 287 GLU A C 1
ATOM 2200 O O . GLU A 1 287 ? -18.382 -1.542 1.366 1.00 83.69 287 GLU A O 1
ATOM 2205 N N . ASN A 1 288 ? -20.064 -0.493 0.319 1.00 79.56 288 ASN A N 1
ATOM 2206 C CA . ASN A 1 288 ? -19.539 -0.761 -1.016 1.00 79.56 288 ASN A CA 1
ATOM 2207 C C . ASN A 1 288 ? -18.420 0.241 -1.333 1.00 79.56 288 ASN A C 1
ATOM 2209 O O . ASN A 1 288 ? -18.659 1.448 -1.461 1.00 79.56 288 ASN A O 1
ATOM 2213 N N . LEU A 1 289 ? -17.193 -0.266 -1.442 1.00 78.88 289 LEU A N 1
ATOM 2214 C CA . LEU A 1 289 ? -16.006 0.561 -1.644 1.00 78.88 289 LEU A CA 1
ATOM 2215 C C . LEU A 1 289 ? -15.865 1.039 -3.099 1.00 78.88 289 LEU A C 1
ATOM 2217 O O . LEU A 1 289 ? -15.401 2.157 -3.326 1.00 78.88 289 LEU A O 1
ATOM 2221 N N . LEU A 1 290 ? -16.328 0.237 -4.064 1.00 65.62 290 LEU A N 1
ATOM 2222 C CA . LEU A 1 290 ? -16.120 0.457 -5.499 1.00 65.62 290 LEU A CA 1
ATOM 2223 C C . LEU A 1 290 ? -17.251 1.267 -6.142 1.00 65.62 290 LEU A C 1
ATOM 2225 O O . LEU A 1 290 ? -16.993 2.246 -6.838 1.00 65.62 290 LEU A O 1
ATOM 2229 N N . PHE A 1 291 ? -18.507 0.915 -5.874 1.00 57.25 291 PHE A N 1
ATOM 2230 C CA . PHE A 1 291 ? -19.654 1.511 -6.564 1.00 57.25 291 PHE A CA 1
ATOM 2231 C C . PHE A 1 291 ? -20.336 2.599 -5.735 1.00 57.25 291 PHE A C 1
ATOM 2233 O O . PHE A 1 291 ? -20.289 2.598 -4.503 1.00 57.25 291 PHE A O 1
ATOM 2240 N N . ASN A 1 292 ? -20.988 3.549 -6.408 1.00 54.50 292 ASN A N 1
ATOM 2241 C CA . ASN A 1 292 ? -21.890 4.480 -5.742 1.00 54.50 292 ASN A CA 1
ATOM 2242 C C . ASN A 1 292 ? -23.164 3.747 -5.337 1.00 54.50 292 ASN A C 1
ATOM 2244 O O . ASN A 1 292 ? -23.881 3.229 -6.191 1.00 54.50 292 ASN A O 1
ATOM 2248 N N . VAL A 1 293 ? -23.437 3.710 -4.031 1.00 50.25 293 VAL A N 1
ATOM 2249 C CA . VAL A 1 293 ? -24.753 3.314 -3.535 1.00 50.25 293 VAL A CA 1
ATOM 2250 C C . VAL A 1 293 ? -25.717 4.396 -4.002 1.00 50.25 293 VAL A C 1
ATOM 2252 O O . VAL A 1 293 ? -25.695 5.510 -3.486 1.00 50.25 293 VAL A O 1
ATOM 2255 N N . HIS A 1 294 ? -26.516 4.079 -5.016 1.00 47.88 294 HIS A N 1
ATOM 2256 C CA . HIS A 1 294 ? -27.744 4.815 -5.253 1.00 47.88 294 HIS A CA 1
ATOM 2257 C C . HIS A 1 294 ? -28.669 4.442 -4.103 1.00 47.88 294 HIS A C 1
ATOM 2259 O O . HIS A 1 294 ? -28.943 3.259 -3.879 1.00 47.88 294 HIS A O 1
ATOM 2265 N N . VAL A 1 295 ? -29.087 5.437 -3.326 1.00 47.97 295 VAL A N 1
ATOM 2266 C CA . VAL A 1 295 ? -30.213 5.254 -2.416 1.00 47.97 295 VAL A CA 1
ATOM 2267 C C . VAL A 1 295 ? -31.380 4.854 -3.313 1.00 47.97 295 VAL A C 1
ATOM 2269 O O . VAL A 1 295 ? -31.752 5.618 -4.197 1.00 47.97 295 VAL A O 1
ATOM 2272 N N . LYS A 1 296 ? -31.888 3.625 -3.171 1.00 49.03 296 LYS A N 1
ATOM 2273 C CA . LYS A 1 296 ? -33.146 3.258 -3.824 1.00 49.03 296 LYS A CA 1
ATOM 2274 C C . LYS A 1 296 ? -34.215 4.213 -3.292 1.00 49.03 296 LYS A C 1
ATOM 2276 O O . LYS A 1 296 ? -34.393 4.281 -2.079 1.00 49.03 296 LYS A O 1
ATOM 2281 N N . GLU A 1 297 ? -34.895 4.916 -4.193 1.00 50.84 297 GLU A N 1
ATOM 2282 C CA . GLU A 1 297 ? -36.001 5.850 -3.912 1.00 50.84 297 GLU A CA 1
ATOM 2283 C C . GLU A 1 297 ? -37.209 5.198 -3.213 1.00 50.84 297 GLU A C 1
ATOM 2285 O O . GLU A 1 297 ? -38.127 5.897 -2.806 1.00 50.84 297 GLU A O 1
ATOM 2290 N N . ASP A 1 298 ? -37.203 3.882 -2.983 1.00 46.00 298 ASP A N 1
ATOM 2291 C CA . ASP A 1 298 ? -38.315 3.127 -2.387 1.00 46.00 298 ASP A CA 1
ATOM 2292 C C . ASP A 1 298 ? -38.600 3.454 -0.899 1.00 46.00 298 ASP A C 1
ATOM 2294 O O . ASP A 1 298 ? -39.418 2.791 -0.264 1.00 46.00 298 ASP A O 1
ATOM 2298 N N . ALA A 1 299 ? -37.933 4.451 -0.310 1.00 45.22 299 ALA A N 1
ATOM 2299 C CA . ALA A 1 299 ? -38.147 4.904 1.064 1.00 45.22 299 ALA A CA 1
ATOM 2300 C C . ALA A 1 299 ? -38.658 6.354 1.084 1.00 45.22 299 ALA A C 1
ATOM 2302 O O . ALA A 1 299 ? -37.966 7.258 1.547 1.00 45.22 299 ALA A O 1
ATOM 2303 N N . GLY A 1 300 ? -39.859 6.582 0.550 1.00 41.06 300 GLY A N 1
ATOM 2304 C CA . GLY A 1 300 ? -40.439 7.924 0.532 1.00 41.06 300 GLY A CA 1
ATOM 2305 C C . GLY A 1 300 ? -41.808 8.051 -0.126 1.00 41.06 300 GLY A C 1
ATOM 2306 O O . GLY A 1 300 ? -41.994 8.964 -0.913 1.00 41.06 300 GLY A O 1
ATOM 2307 N N . ASN A 1 301 ? -42.758 7.172 0.200 1.00 36.38 301 ASN A N 1
ATOM 2308 C CA . ASN A 1 301 ? -44.183 7.510 0.139 1.00 36.38 301 ASN A CA 1
ATOM 2309 C C . ASN A 1 301 ? -44.758 7.295 1.543 1.00 36.38 301 ASN A C 1
ATOM 2311 O O . ASN A 1 301 ? -45.188 6.191 1.882 1.00 36.38 301 ASN A O 1
ATOM 2315 N N . VAL A 1 302 ? -44.691 8.343 2.362 1.00 38.47 302 VAL A N 1
ATOM 2316 C CA . VAL A 1 302 ? -45.566 8.542 3.525 1.00 38.47 302 VAL A CA 1
ATOM 2317 C C . VAL A 1 302 ? -46.304 9.845 3.289 1.00 38.47 302 VAL A C 1
ATOM 2319 O O . VAL A 1 302 ? -45.612 10.825 2.934 1.00 38.47 302 VAL A O 1
#

Radius of gyration: 25.54 Å; Cα contacts (8 Å, |Δi|>4): 405; chains: 1; bounding box: 71×43×90 Å